Protein 4O7J (pdb70)

Foldseek 3Di:
DDFDDDDAAWDFAQAVQPPHTWTWHWDFDDDPFPDTKIKIWTWHQDPVRDTDTECDPPDPHRIDTWADPDRPDPATQKDWTWHDDDRHIKIWMWHFDDPCLQDFGKIKIWIWGWDADPPHPPDDRIYTHTQDMDIQPGTGRHRVVSCVVDDPVNHDND/DDFDDDDAAWDFAQAPPPPHTWTWHWDFDDPPAPDTKIKIWTWHQDPVRHTHTECAPPDPHRIHTWDDDDRDDPATQKDWTWDDDPRHIKIKMKHFDDPCLQDFGKIKIWIWGWDADDDDPPDRRIYTHTDDIDIAPGTGRHRVVSCVVDDPVRHDD

B-factor: mean 25.3, std 13.52, range [5.71, 121.84]

Secondary structure (DSSP, 8-state):
-EE----SEEEEE-TT-SSSPEEEEEEEE-SS-SSPEEEEEEEEEPTTS-EEEPPPTTSS-SSEE-B-SSSSSS--SEEEEEEEETTEEEEEEEEE-SS-TTSSB-EEEEEEEEEE--SSTTS-SEEEEEEEEEE-SS-BSSGGGGGGG--HHHH--/-PPP-PPSEEEEE-SS-SSS-EEEEEEEE--SSSS-EEEEEEEEEPTTS-EEEPPPTTSS-SSEE-B-SSTT-SS-SEEEEEEEETTEEEEEEEEE-SS-TTSSB-EEEEEEEEEE-TT-TTS-SEEEEEEEEEE-SS-BSSGGGGGGG--HHHH---

Solvent-accessible surface area: 15049 Å² total; per-residue (Å²): 85,118,47,26,126,40,62,68,0,32,12,109,32,16,2,34,66,74,69,63,127,0,22,0,2,28,2,14,40,14,37,43,47,81,46,53,33,78,2,10,0,1,0,0,42,38,112,107,30,4,22,2,2,1,13,18,33,141,53,89,32,18,5,15,14,6,102,70,75,65,60,77,14,120,18,18,15,47,18,17,74,2,1,90,22,178,141,99,10,2,0,0,11,0,109,6,56,80,163,67,52,130,76,85,4,116,0,12,0,21,0,19,58,36,83,66,14,141,93,64,119,48,52,30,5,10,33,0,18,100,37,118,53,38,76,8,177,166,57,15,60,14,0,41,58,0,8,144,44,3,55,98,84,37,2,48,131,141,82,77,70,22,129,41,65,69,0,46,15,117,30,16,5,34,79,69,70,58,122,0,19,0,2,19,2,21,42,10,41,40,53,83,46,36,36,68,1,10,0,0,0,0,43,48,116,106,32,3,20,2,2,1,14,20,34,133,54,88,34,17,5,18,15,13,113,51,87,66,62,86,36,112,8,19,17,45,10,14,71,0,4,66,22,181,42,116,17,11,0,0,11,0,107,4,58,82,182,75,51,108,68,83,2,119,0,12,0,19,0,21,86,40,100,68,12,163,117,61,120,47,46,29,10,13,32,0,32,105,43,75,74,32,74,8,164,166,60,27,55,9,0,40,76,0,8,150,39,13,61,104,71,25,1,56,126

Sequence (315 aa):
LTPVTLKNGVNQLDINQDGLKDYVVLAQFDNNTSHPNLGLTFFIHRPDGGYSIMPVTNSSEFTWFDYRLSASADFLVQDNRLFKIKKHYYLVTARKTEEDLFDVGKVSLTIYRFKVSRDDPGVPLYEWSMSKTVTAQRSYQSADEAYQEVDEEAMLTRHLTPVTLKNGVNQLDINQDGLKDYVVLAQFDNNTSHPNLGLTFFIHRPDGGYSIMPVTNSSEFTWFDYYRLSASADFLVQDNRLFKIKKHYYLVTARKTEEDLFDVGKVSLTIYRRFKVSRDDPGVPLYEWSMMSKTVTAQRSSYQSADEAYQQEVDEAMLTR

Radius of gyration: 20.88 Å; Cα contacts (8 Å, |Δi|>4): 788; chains: 2; bounding box: 51×43×58 Å

Nearest PDB structures (foldseek):
  4o7j-assembly1_A  TM=9.899E-01  e=6.016E-27  Prodigiosinella confusarubida
  7zgr-assembly1_A  TM=3.321E-01  e=2.445E-01  Saccharomyces cerevisiae
  7zgp-assembly1_A  TM=2.843E-01  e=2.087E-01  Saccharomyces cerevisiae
  6n4v-assembly1_Af  TM=1.983E-01  e=2.767E+00  Pseudomonas phage PP7
  4o7j-assembly1_A  TM=1.006E+00  e=2.080E-28  Prodigiosinella confusarubida

Structure (mmCIF, N/CA/C/O backbone):
data_4O7J
#
_entry.id   4O7J
#
_cell.length_a   45.470
_cell.length_b   66.810
_cell.length_c   50.450
_cell.angle_alpha   90.00
_cell.angle_beta   95.69
_cell.angle_gamma   90.00
#
_symmetry.space_group_name_H-M   'P 1 21 1'
#
loop_
_entity.id
_entity.type
_entity.pdbx_description
1 polymer CarG
2 non-polymer 'SODIUM ION'
3 water water
#
loop_
_atom_site.group_PDB
_atom_site.id
_atom_site.type_symbol
_atom_site.label_atom_id
_atom_site.label_alt_id
_atom_site.label_comp_id
_atom_site.label_asym_id
_atom_site.label_entity_id
_atom_site.label_seq_id
_atom_site.pdbx_PDB_ins_code
_atom_site.Cartn_x
_atom_site.Cartn_y
_atom_site.Cartn_z
_atom_site.occupancy
_atom_site.B_iso_or_equiv
_atom_site.auth_seq_id
_atom_site.auth_comp_id
_atom_site.auth_asym_id
_atom_site.auth_atom_id
_atom_site.pdbx_PDB_model_num
ATOM 1 N N . LEU A 1 1 ? 92.598 -3.109 42.902 1.00 41.35 1 LEU B N 1
ATOM 2 C CA . LEU A 1 1 ? 92.582 -3.078 44.380 1.00 43.39 1 LEU B CA 1
ATOM 3 C C . LEU A 1 1 ? 93.696 -2.200 44.866 1.00 38.79 1 LEU B C 1
ATOM 4 O O . LEU A 1 1 ? 94.876 -2.501 44.696 1.00 37.73 1 LEU B O 1
ATOM 9 N N . THR A 1 2 ? 93.323 -1.141 45.544 1.00 35.41 2 THR B N 1
ATOM 10 C CA . THR A 1 2 ? 94.302 -0.323 46.226 1.00 37.85 2 THR B CA 1
ATOM 11 C C . THR A 1 2 ? 94.847 -1.168 47.429 1.00 33.37 2 THR B C 1
ATOM 12 O O . THR A 1 2 ? 94.092 -1.885 48.065 1.00 26.43 2 THR B O 1
ATOM 16 N N . PRO A 1 3 ? 96.167 -1.152 47.661 1.00 29.98 3 PRO B N 1
ATOM 17 C CA . PRO A 1 3 ? 96.691 -1.875 48.824 1.00 29.05 3 PRO B CA 1
ATOM 18 C C . PRO A 1 3 ? 96.491 -1.113 50.133 1.00 27.35 3 PRO B C 1
ATOM 19 O O . PRO A 1 3 ? 96.112 0.063 50.124 1.00 26.98 3 PRO B O 1
ATOM 23 N N . VAL A 1 4 ? 96.795 -1.765 51.260 1.00 20.94 4 VAL B N 1
ATOM 24 C CA . VAL A 1 4 ? 96.671 -1.138 52.539 1.00 19.73 4 VAL B CA 1
ATOM 25 C C . VAL A 1 4 ? 97.724 -0.024 52.633 1.00 21.64 4 VAL B C 1
ATOM 26 O O . VAL A 1 4 ? 98.863 -0.228 52.253 1.00 22.73 4 VAL B O 1
ATOM 30 N N . THR A 1 5 ? 97.318 1.172 53.063 1.00 24.69 5 THR B N 1
ATOM 31 C CA . THR A 1 5 ? 98.272 2.286 53.223 1.00 26.19 5 THR B CA 1
ATOM 32 C C . THR A 1 5 ? 99.024 2.046 54.478 1.00 22.99 5 THR B C 1
ATOM 33 O O . THR A 1 5 ? 98.404 1.998 55.543 1.00 31.34 5 THR B O 1
ATOM 37 N N . LEU A 1 6 ? 100.313 1.740 54.385 1.00 24.29 6 LEU B N 1
ATOM 38 C CA . LEU A 1 6 ? 101.133 1.620 55.628 1.00 21.93 6 LEU B CA 1
ATOM 39 C C . LEU A 1 6 ? 101.972 2.905 55.746 1.00 21.71 6 LEU B C 1
ATOM 40 O O . LEU A 1 6 ? 102.514 3.353 54.759 1.00 22.45 6 LEU B O 1
ATOM 45 N N . LYS A 1 7 ? 102.087 3.409 56.963 1.00 20.68 7 LYS B N 1
ATOM 46 C CA . LYS A 1 7 ? 103.098 4.408 57.359 1.00 21.40 7 LYS B CA 1
ATOM 47 C C . LYS A 1 7 ? 104.393 3.721 57.706 1.00 20.97 7 LYS B C 1
ATOM 48 O O . LYS A 1 7 ? 104.390 2.564 58.095 1.00 16.31 7 LYS B O 1
ATOM 50 N N . ASN A 1 8 ? 105.527 4.396 57.544 1.00 19.47 8 ASN B N 1
ATOM 51 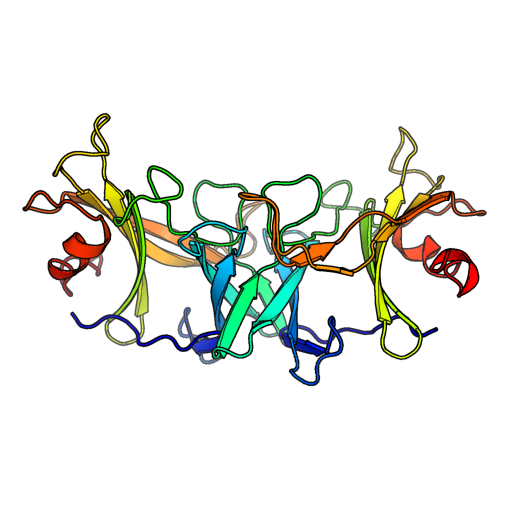C CA . ASN A 1 8 ? 106.796 3.939 58.194 1.00 18.76 8 ASN B CA 1
ATOM 52 C C . ASN A 1 8 ? 106.585 3.723 59.678 1.00 17.95 8 ASN B C 1
ATOM 53 O O . ASN A 1 8 ? 105.941 4.513 60.339 1.00 17.75 8 ASN B O 1
ATOM 58 N N . GLY A 1 9 ? 107.183 2.654 60.219 1.00 15.90 9 GLY B N 1
ATOM 59 C CA . GLY A 1 9 ? 106.994 2.265 61.615 1.00 15.14 9 GLY B CA 1
ATOM 60 C C . GLY A 1 9 ? 105.763 1.435 61.920 1.00 15.19 9 GLY B C 1
ATOM 61 O O . GLY A 1 9 ? 105.333 0.578 61.123 1.00 13.20 9 GLY B O 1
ATOM 62 N N . VAL A 1 10 ? 105.221 1.654 63.134 1.00 14.96 10 VAL B N 1
ATOM 63 C CA . VAL A 1 10 ? 104.136 0.838 63.680 1.00 17.48 10 VAL B CA 1
ATOM 64 C C . VAL A 1 10 ? 102.805 1.249 63.078 1.00 16.93 10 VAL B C 1
ATOM 65 O O . VAL A 1 10 ? 102.455 2.410 63.076 1.00 17.89 10 VAL B O 1
ATOM 69 N N . ASN A 1 11 ? 102.087 0.269 62.545 1.00 13.69 11 ASN B N 1
ATOM 70 C CA . ASN A 1 11 ? 100.747 0.463 62.039 1.00 15.90 11 ASN B CA 1
ATOM 71 C C . ASN A 1 11 ? 99.875 -0.375 62.907 1.00 18.00 11 ASN B C 1
ATOM 72 O O . ASN A 1 11 ? 100.021 -1.593 62.988 1.00 16.30 11 ASN B O 1
ATOM 77 N N . GLN A 1 12 ? 98.900 0.259 63.519 1.00 20.10 12 GLN B N 1
ATOM 78 C CA . GLN A 1 12 ? 98.002 -0.430 64.418 1.00 23.87 12 GLN B CA 1
ATOM 79 C C . GLN A 1 12 ? 96.757 -0.899 63.590 1.00 24.49 12 GLN B C 1
ATOM 80 O O . GLN A 1 12 ? 95.894 -0.099 63.215 1.00 21.44 12 GLN B O 1
ATOM 86 N N . LEU A 1 13 ? 96.730 -2.192 63.242 1.00 19.13 13 LEU B N 1
ATOM 87 C CA . LEU A 1 13 ? 95.719 -2.772 62.346 1.00 19.73 13 LEU B CA 1
ATOM 88 C C . LEU A 1 13 ? 95.292 -4.060 63.005 1.00 19.15 13 LEU B C 1
ATOM 89 O O . LEU A 1 13 ? 96.152 -4.764 63.557 1.00 15.22 13 LEU B O 1
ATOM 94 N N . ASP A 1 14 ? 94.030 -4.449 62.824 1.00 19.48 14 ASP B N 1
ATOM 95 C CA . ASP A 1 14 ? 93.510 -5.647 63.447 1.00 19.26 14 ASP B CA 1
ATOM 96 C C . ASP A 1 14 ? 93.526 -6.781 62.411 1.00 18.79 14 ASP B C 1
ATOM 97 O O . ASP A 1 14 ? 92.603 -6.920 61.667 1.00 16.64 14 ASP B O 1
ATOM 102 N N . ILE A 1 15 ? 94.647 -7.480 62.324 1.00 18.53 15 ILE B N 1
ATOM 103 C CA . ILE A 1 15 ? 94.999 -8.394 61.238 1.00 22.13 15 ILE B CA 1
ATOM 104 C C . ILE A 1 15 ? 94.113 -9.619 61.288 1.00 20.47 15 ILE B C 1
ATOM 105 O O . ILE A 1 15 ? 93.778 -10.158 60.241 1.00 19.45 15 ILE B O 1
ATOM 110 N N . ASN A 1 16 ? 93.832 -10.123 62.485 1.00 19.76 16 ASN B N 1
ATOM 111 C CA . ASN A 1 16 ? 93.011 -11.322 62.657 1.00 20.25 16 ASN B CA 1
ATOM 112 C C . ASN A 1 16 ? 91.570 -10.982 62.965 1.00 25.96 16 ASN B C 1
ATOM 113 O O . ASN A 1 16 ? 90.747 -11.810 63.154 1.00 24.96 16 ASN B O 1
ATOM 118 N N . GLN A 1 17 ? 91.322 -9.703 63.019 1.00 28.47 17 GLN B N 1
ATOM 119 C CA . GLN A 1 17 ? 89.994 -9.214 63.058 1.00 34.62 17 GLN B CA 1
ATOM 120 C C . GLN A 1 17 ? 89.245 -9.798 64.260 1.00 32.11 17 GLN B C 1
ATOM 121 O O . GLN A 1 17 ? 88.169 -10.248 64.134 1.00 33.60 17 GLN B O 1
ATOM 127 N N . ASP A 1 18 ? 89.870 -9.717 65.427 1.00 25.87 18 ASP B N 1
ATOM 128 C CA . ASP A 1 18 ? 89.258 -10.031 66.689 1.00 24.08 18 ASP B CA 1
ATOM 129 C C . ASP A 1 18 ? 88.997 -8.854 67.621 1.00 27.00 18 ASP B C 1
ATOM 130 O O . ASP A 1 18 ? 88.729 -9.049 68.765 1.00 29.84 18 ASP B O 1
ATOM 135 N N . GLY A 1 19 ? 89.101 -7.654 67.158 1.00 24.12 19 GLY B N 1
ATOM 136 C CA . GLY A 1 19 ? 88.897 -6.486 67.972 1.00 25.20 19 GLY B CA 1
ATOM 137 C C . GLY A 1 19 ? 90.092 -5.934 68.719 1.00 25.09 19 GLY B C 1
ATOM 138 O O . GLY A 1 19 ? 89.989 -4.875 69.306 1.00 27.30 19 GLY B O 1
ATOM 139 N N . LEU A 1 20 ? 91.205 -6.685 68.788 1.00 22.57 20 LEU B N 1
ATOM 140 C CA . LEU A 1 20 ? 92.440 -6.185 69.397 1.00 22.03 20 LEU B CA 1
ATOM 141 C C . LEU A 1 20 ? 93.396 -5.727 68.305 1.00 20.70 20 LEU B C 1
ATOM 142 O O . LEU A 1 20 ? 93.752 -6.528 67.428 1.00 22.12 20 LEU B O 1
ATOM 147 N N . LYS A 1 21 ? 93.850 -4.477 68.402 1.00 20.98 21 LYS B N 1
ATOM 148 C CA . LYS A 1 21 ? 94.800 -3.952 67.414 1.00 22.30 21 LYS B CA 1
ATOM 149 C C . LYS A 1 21 ? 96.138 -4.710 67.534 1.00 17.18 21 LYS B C 1
ATOM 150 O O . LYS A 1 21 ? 96.681 -4.878 68.599 1.00 18.18 21 LYS B O 1
ATOM 156 N N . ASP A 1 22 ? 96.623 -5.156 66.398 1.00 15.41 22 ASP B N 1
ATOM 157 C CA . ASP A 1 22 ? 97.938 -5.744 66.233 1.00 15.19 22 ASP B CA 1
ATOM 158 C C . ASP A 1 22 ? 98.923 -4.781 65.632 1.00 16.86 22 ASP B C 1
ATOM 159 O O . ASP A 1 22 ? 98.548 -3.635 65.297 1.00 18.35 22 ASP B O 1
ATOM 164 N N . TYR A 1 23 ? 100.181 -5.202 65.472 1.00 14.58 23 TYR B N 1
ATOM 165 C CA . TYR A 1 23 ? 101.183 -4.300 64.888 1.00 14.87 23 TYR B CA 1
ATOM 166 C C . TYR A 1 23 ? 101.613 -4.853 63.573 1.00 13.76 23 TYR B C 1
ATOM 167 O O . TYR A 1 23 ? 101.924 -6.093 63.453 1.00 11.70 23 TYR B O 1
ATOM 176 N N . VAL A 1 24 ? 101.632 -3.984 62.569 1.00 12.56 24 VAL B N 1
ATOM 177 C CA . VAL A 1 24 ? 102.369 -4.269 61.299 1.00 12.54 24 VAL B CA 1
ATOM 178 C C . VAL A 1 24 ? 103.434 -3.219 61.254 1.00 11.67 24 VAL B C 1
ATOM 179 O O . VAL A 1 24 ? 103.132 -1.998 61.158 1.00 13.98 24 VAL B O 1
ATOM 183 N N . VAL A 1 25 ? 104.686 -3.637 61.314 1.00 12.08 25 VAL B N 1
ATOM 184 C CA . VAL A 1 25 ? 105.765 -2.717 61.347 1.00 12.16 25 VAL B CA 1
ATOM 185 C C . VAL A 1 25 ? 106.437 -2.704 59.995 1.00 11.75 25 VAL B C 1
ATOM 186 O O . VAL A 1 25 ? 106.952 -3.741 59.500 1.00 10.83 25 VAL B O 1
ATOM 190 N N . LEU A 1 26 ? 106.438 -1.527 59.376 1.00 11.75 26 LEU B N 1
ATOM 191 C CA . LEU A 1 26 ? 107.152 -1.312 58.128 1.00 12.15 26 LEU B CA 1
ATOM 192 C C . LEU A 1 26 ? 108.483 -0.657 58.426 1.00 12.80 26 LEU B C 1
ATOM 193 O O . LEU A 1 26 ? 108.535 0.461 59.001 1.00 15.30 26 LEU B O 1
ATOM 198 N N . ALA A 1 27 ? 109.556 -1.268 57.989 1.00 12.81 27 ALA B N 1
ATOM 199 C CA . ALA A 1 27 ? 110.890 -0.806 58.290 1.00 13.12 27 ALA B CA 1
ATOM 200 C C . ALA A 1 27 ? 111.797 -1.174 57.155 1.00 14.56 27 ALA B C 1
ATOM 201 O O . ALA A 1 27 ? 111.372 -1.816 56.200 1.00 17.18 27 ALA B O 1
ATOM 203 N N . GLN A 1 28 ? 113.060 -0.769 57.246 1.00 14.49 28 GLN B N 1
ATOM 204 C CA . GLN A 1 28 ? 114.042 -1.107 56.245 1.00 14.54 28 GLN B CA 1
ATOM 205 C C . GLN A 1 28 ? 115.315 -1.601 56.881 1.00 13.86 28 GLN B C 1
ATOM 206 O O . GLN A 1 28 ? 115.690 -1.150 57.974 1.00 12.62 28 GLN B O 1
ATOM 212 N N . PHE A 1 29 ? 115.996 -2.470 56.191 1.00 14.47 29 PHE B N 1
ATOM 213 C CA . PHE A 1 29 ? 117.343 -2.880 56.556 1.00 13.66 29 PHE B CA 1
ATOM 214 C C . PHE A 1 29 ? 118.272 -2.021 55.770 1.00 14.05 29 PHE B C 1
ATOM 215 O O . PHE A 1 29 ? 118.291 -2.127 54.526 1.00 16.94 29 PHE B O 1
ATOM 223 N N . ASP A 1 30 ? 118.963 -1.136 56.486 1.00 14.58 30 ASP B N 1
ATOM 224 C CA . ASP A 1 30 ? 120.000 -0.264 55.914 1.00 16.25 30 ASP B CA 1
ATOM 225 C C . ASP A 1 30 ? 121.368 -0.891 55.983 1.00 16.08 30 ASP B C 1
ATOM 226 O O . ASP A 1 30 ? 121.899 -1.138 57.075 1.00 13.37 30 ASP B O 1
ATOM 231 N N . ASN A 1 31 ? 121.981 -1.196 54.840 1.00 16.36 31 ASN B N 1
ATOM 232 C CA . ASN A 1 31 ? 123.269 -1.883 54.875 1.00 18.11 31 ASN B CA 1
ATOM 233 C C . ASN A 1 31 ? 124.263 -1.275 53.915 1.00 19.02 31 ASN B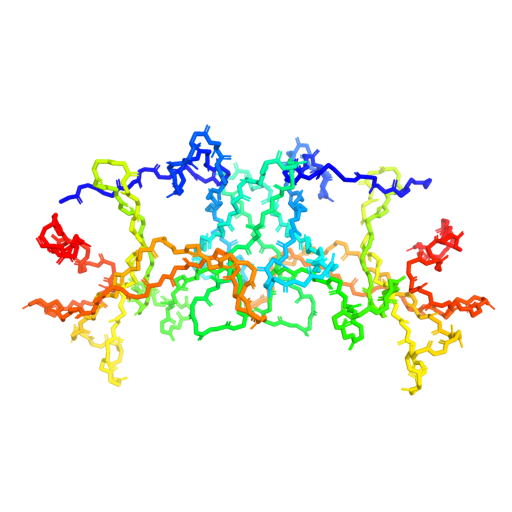 C 1
ATOM 234 O O . ASN A 1 31 ? 125.010 -1.996 53.229 1.00 18.98 31 ASN B O 1
ATOM 239 N N . ASN A 1 32 ? 124.215 0.038 53.838 1.00 16.69 32 ASN B N 1
ATOM 240 C CA . ASN A 1 32 ? 125.186 0.827 53.099 1.00 21.65 32 ASN B CA 1
ATOM 241 C C . ASN A 1 32 ? 125.249 0.400 51.633 1.00 25.67 32 ASN B C 1
ATOM 242 O O . ASN A 1 32 ? 126.339 0.200 51.088 1.00 25.98 32 ASN B O 1
ATOM 247 N N . THR A 1 33 ? 124.057 0.289 51.041 1.00 22.97 33 THR B N 1
ATOM 248 C CA . THR A 1 33 ? 123.799 -0.056 49.642 1.00 27.15 33 THR B CA 1
ATOM 249 C C . THR A 1 33 ? 122.939 1.098 49.090 1.00 27.26 33 THR B C 1
ATOM 250 O O . THR A 1 33 ? 122.386 1.836 49.871 1.00 24.87 33 THR B O 1
ATOM 254 N N . SER A 1 34 ? 122.751 1.192 47.760 1.00 26.49 34 SER B N 1
ATOM 255 C CA . SER A 1 34 ? 121.882 2.225 47.135 1.00 27.77 34 SER B CA 1
ATOM 256 C C . SER A 1 34 ? 120.403 2.157 47.471 1.00 24.92 34 SER B C 1
ATOM 257 O O . SER A 1 34 ? 119.700 3.175 47.422 1.00 30.08 34 SER B O 1
ATOM 260 N N . HIS A 1 35 ? 119.931 0.969 47.873 1.00 21.57 35 HIS B N 1
ATOM 261 C CA . HIS A 1 35 ? 118.538 0.787 48.240 1.00 26.01 35 HIS B CA 1
ATOM 262 C C . HIS A 1 35 ? 118.403 0.114 49.585 1.00 25.22 35 HIS B C 1
ATOM 263 O O . HIS A 1 35 ? 118.959 -0.945 49.787 1.00 26.22 35 HIS B O 1
ATOM 270 N N . PRO A 1 36 ? 117.689 0.678 50.526 1.00 25.18 36 PRO B N 1
ATOM 271 C CA . PRO A 1 36 ? 117.201 -0.129 51.651 1.00 24.68 36 PRO B CA 1
ATOM 272 C C . PRO A 1 36 ? 116.284 -1.263 51.223 1.00 23.03 36 PRO B C 1
ATOM 273 O O . PRO A 1 36 ? 115.540 -1.167 50.295 1.00 19.73 36 PRO B O 1
ATOM 277 N N . ASN A 1 37 ? 116.391 -2.339 51.968 1.00 21.89 37 ASN B N 1
ATOM 278 C CA . ASN A 1 37 ? 115.510 -3.447 51.873 1.00 21.20 37 ASN B CA 1
ATOM 279 C C . ASN A 1 37 ? 114.343 -3.222 52.798 1.00 20.38 37 ASN B C 1
ATOM 280 O O . ASN A 1 37 ? 114.512 -3.167 53.966 1.00 18.44 37 ASN B O 1
ATOM 285 N N . LEU A 1 38 ? 113.166 -3.068 52.231 1.00 16.58 38 LEU B N 1
ATOM 286 C CA . LEU A 1 38 ? 111.968 -2.862 53.036 1.00 18.22 38 LEU B CA 1
ATOM 287 C C . LEU A 1 38 ? 111.463 -4.191 53.549 1.00 16.58 38 LEU B C 1
ATOM 288 O O . LEU A 1 38 ? 111.511 -5.220 52.861 1.00 16.43 38 LEU B O 1
ATOM 293 N N . GLY A 1 39 ? 110.994 -4.166 54.779 1.00 16.48 39 GLY B N 1
ATOM 294 C CA . GLY A 1 39 ? 110.523 -5.331 55.468 1.00 15.04 39 GLY B CA 1
ATOM 295 C C . GLY A 1 39 ? 109.279 -5.114 56.309 1.00 14.37 39 GLY B C 1
ATOM 296 O O . GLY A 1 39 ? 109.104 -4.023 56.903 1.00 15.91 39 GLY B O 1
ATOM 297 N N . LEU A 1 40 ? 108.396 -6.114 56.313 1.00 13.59 40 LEU B N 1
ATOM 298 C CA . LEU A 1 40 ? 107.207 -6.086 57.172 1.00 11.82 40 LEU B CA 1
ATOM 299 C C . LEU A 1 40 ? 107.378 -7.119 58.323 1.00 12.10 40 LEU B C 1
ATOM 300 O O . LEU A 1 40 ? 107.695 -8.298 58.065 1.00 12.63 40 LEU B O 1
ATOM 305 N N . THR A 1 41 ? 107.083 -6.694 59.525 1.00 12.44 41 THR B N 1
ATOM 306 C CA . THR A 1 41 ? 107.110 -7.559 60.717 1.00 12.39 41 THR B CA 1
ATOM 307 C C . THR A 1 41 ? 105.707 -7.467 61.382 1.00 11.84 41 THR B C 1
ATOM 308 O O . THR A 1 41 ? 105.164 -6.369 61.516 1.00 13.64 41 THR B O 1
ATOM 312 N N . PHE A 1 42 ? 105.106 -8.624 61.705 1.00 11.26 42 PHE B N 1
ATOM 313 C CA . PHE A 1 42 ? 103.741 -8.763 62.228 1.00 11.30 42 PHE B CA 1
ATOM 314 C C . PHE A 1 42 ? 103.737 -9.219 63.667 1.00 11.14 42 PHE B C 1
ATOM 315 O O . PHE A 1 42 ? 104.357 -10.181 64.023 1.00 11.11 42 PHE B O 1
ATOM 323 N N . PHE A 1 43 ? 102.986 -8.498 64.498 1.00 11.76 43 PHE B N 1
ATOM 324 C CA . PHE A 1 43 ? 102.835 -8.837 65.882 1.00 12.08 43 PHE B CA 1
ATOM 325 C C . PHE A 1 43 ? 101.365 -8.851 66.232 1.00 12.92 43 PHE B C 1
ATOM 326 O O . PHE A 1 43 ? 100.741 -7.765 66.246 1.00 14.11 43 PHE B O 1
ATOM 334 N N . ILE A 1 44 ? 100.892 -9.997 66.715 1.00 11.88 44 ILE B N 1
ATOM 335 C CA . ILE A 1 44 ? 99.472 -10.213 67.038 1.00 13.44 44 ILE B CA 1
ATOM 336 C C . ILE A 1 44 ? 99.240 -9.982 68.546 1.00 15.15 44 ILE B C 1
ATOM 337 O O . ILE A 1 44 ? 99.999 -10.490 69.401 1.00 15.17 44 ILE B O 1
ATOM 342 N N . HIS A 1 45 ? 98.295 -9.155 68.832 1.00 14.71 45 HIS B N 1
ATOM 343 C CA . HIS A 1 45 ? 98.045 -8.761 70.221 1.00 18.65 45 HIS B CA 1
ATOM 344 C C . HIS A 1 45 ? 97.274 -9.934 70.895 1.00 19.14 45 HIS B C 1
ATOM 345 O O . HIS A 1 45 ? 96.239 -10.364 70.395 1.00 17.76 45 HIS B O 1
ATOM 352 N N . ARG A 1 46 ? 97.764 -10.420 72.025 1.00 18.72 46 ARG B N 1
ATOM 353 C CA . ARG A 1 46 ? 97.110 -11.510 72.737 1.00 21.38 46 ARG B CA 1
ATOM 354 C C . ARG A 1 46 ? 96.178 -11.031 73.841 1.00 23.04 46 ARG B C 1
ATOM 355 O O . ARG A 1 46 ? 96.390 -9.982 74.415 1.00 21.40 46 ARG B O 1
ATOM 363 N N . PRO A 1 47 ? 95.169 -11.829 74.172 1.00 24.23 47 PRO B N 1
ATOM 364 C CA . PRO A 1 47 ? 94.329 -11.349 75.338 1.00 25.56 47 PRO B CA 1
ATOM 365 C C . PRO A 1 47 ? 95.055 -11.046 76.633 1.00 25.94 47 PRO B C 1
ATOM 366 O O . PRO A 1 47 ? 94.618 -10.149 77.373 1.00 26.55 47 PRO B O 1
ATOM 370 N N . ASP A 1 48 ? 96.152 -11.735 76.916 1.00 23.32 48 ASP B N 1
ATOM 371 C CA . ASP A 1 48 ? 96.902 -11.480 78.174 1.00 22.87 48 ASP B CA 1
ATOM 372 C C . ASP A 1 48 ? 97.738 -10.228 78.084 1.00 24.34 48 ASP B C 1
ATOM 373 O O . ASP A 1 48 ? 98.414 -9.858 79.077 1.00 23.35 48 ASP B O 1
ATOM 378 N N . GLY A 1 49 ? 97.709 -9.550 76.923 1.00 20.19 49 GLY B N 1
ATOM 379 C CA . GLY A 1 49 ? 98.476 -8.299 76.765 1.00 21.25 49 GLY B CA 1
ATOM 380 C C . GLY A 1 49 ? 99.833 -8.491 76.064 1.00 20.56 49 GLY B C 1
ATOM 381 O O . GLY A 1 49 ? 100.494 -7.528 75.742 1.00 24.70 49 GLY B O 1
ATOM 382 N N . GLY A 1 50 ? 100.274 -9.732 75.926 1.00 19.87 50 GLY B N 1
ATOM 383 C CA . GLY A 1 50 ? 101.503 -10.072 75.246 1.00 19.99 50 GLY B CA 1
ATOM 384 C C . GLY A 1 50 ? 101.306 -9.828 73.755 1.00 18.41 50 GLY B C 1
ATOM 385 O O . GLY A 1 50 ? 100.174 -9.764 73.283 1.00 17.17 50 GLY B O 1
ATOM 386 N N . TYR A 1 51 ? 102.405 -9.685 73.031 1.00 16.89 51 TYR B N 1
ATOM 387 C CA . TYR A 1 51 ? 102.372 -9.690 71.572 1.00 16.24 51 TYR B CA 1
ATOM 388 C C . TYR A 1 51 ? 103.058 -10.927 71.043 1.00 15.87 51 TYR B C 1
ATOM 389 O O . TYR A 1 51 ? 104.084 -11.371 71.586 1.00 16.92 51 TYR B O 1
ATOM 398 N N . SER A 1 52 ? 102.494 -11.513 69.995 1.00 14.24 52 SER B N 1
ATOM 399 C CA . SER A 1 52 ? 102.995 -12.733 69.429 1.00 15.89 52 SER B CA 1
ATOM 400 C C . SER A 1 52 ? 103.587 -12.430 68.021 1.00 15.67 52 SER B C 1
ATOM 401 O O . SER A 1 52 ? 102.859 -11.988 67.090 1.00 15.06 52 SER B O 1
ATOM 404 N N . ILE A 1 53 ? 104.866 -12.633 67.844 1.00 14.89 53 ILE B N 1
ATOM 405 C CA . ILE A 1 53 ? 105.519 -12.322 66.574 1.00 14.14 53 ILE B CA 1
ATOM 406 C C . ILE A 1 53 ? 105.236 -13.454 65.581 1.00 13.59 53 ILE B C 1
ATOM 407 O O . ILE A 1 53 ? 105.439 -14.627 65.876 1.00 14.27 53 ILE B O 1
ATOM 412 N N . MET A 1 54 ? 104.715 -13.122 64.410 1.00 13.39 54 MET B N 1
ATOM 413 C CA . MET A 1 54 ? 104.413 -14.072 63.408 1.00 14.22 54 MET B CA 1
ATOM 414 C C . MET A 1 54 ? 105.677 -14.472 62.598 1.00 14.93 54 MET B C 1
ATOM 415 O O . MET A 1 54 ? 106.443 -13.626 62.198 1.00 13.19 54 MET B O 1
ATOM 420 N N . PRO A 1 55 ? 105.892 -15.803 62.392 1.00 14.88 55 PRO B N 1
ATOM 421 C CA . PRO A 1 55 ? 106.932 -16.266 61.477 1.00 16.94 55 PRO B CA 1
ATOM 422 C C . PRO A 1 55 ? 106.673 -15.947 60.004 1.00 15.14 55 PRO B C 1
ATOM 423 O O . PRO A 1 55 ? 105.504 -15.669 59.583 1.00 14.99 55 PRO B O 1
ATOM 427 N N . VAL A 1 56 ? 107.757 -15.929 59.260 1.00 14.13 56 VAL B N 1
ATOM 428 C CA . VAL A 1 56 ? 107.692 -15.880 57.806 1.00 14.30 56 VAL B CA 1
ATOM 429 C C . VAL A 1 56 ? 107.399 -17.348 57.409 1.00 17.06 56 VAL B C 1
ATOM 430 O O . VAL A 1 56 ? 108.075 -18.276 57.879 1.00 18.91 56 VAL B O 1
ATOM 434 N N . THR A 1 57 ? 106.442 -17.557 56.505 1.00 18.81 57 THR B N 1
ATOM 435 C CA . THR A 1 57 ? 106.026 -18.910 56.145 1.00 21.02 57 THR B CA 1
ATOM 436 C C . THR A 1 57 ? 107.124 -19.641 55.407 1.00 20.92 57 THR B C 1
ATOM 437 O O . THR A 1 57 ? 107.783 -19.064 54.560 1.00 22.31 57 THR B O 1
ATOM 441 N N . ASN A 1 58 ? 107.324 -20.900 55.805 1.00 28.70 58 ASN B N 1
ATOM 442 C CA . ASN A 1 58 ? 108.321 -21.791 55.219 1.00 32.61 58 ASN B CA 1
ATOM 443 C C . ASN A 1 58 ? 109.745 -21.215 55.335 1.00 31.85 58 ASN B C 1
ATOM 444 O O . ASN A 1 58 ? 110.500 -21.233 54.372 1.00 29.83 58 ASN B O 1
ATOM 449 N N . SER A 1 59 ? 110.060 -20.618 56.494 1.00 31.97 59 SER B N 1
ATOM 450 C CA . SER A 1 59 ? 111.299 -19.845 56.717 1.00 28.47 59 SER B CA 1
ATOM 451 C C . SER A 1 59 ? 111.630 -19.788 58.213 1.00 27.87 59 SER B C 1
ATOM 452 O O . SER A 1 59 ? 110.762 -19.928 59.058 1.00 29.81 59 SER B O 1
ATOM 455 N N . SER A 1 60 ? 112.891 -19.521 58.528 1.00 25.22 60 SER B N 1
ATOM 456 C CA . SER A 1 60 ? 113.297 -19.340 59.904 1.00 28.59 60 SER B CA 1
ATOM 457 C C . SER A 1 60 ? 113.240 -17.873 60.345 1.00 23.36 60 SER B C 1
ATOM 458 O O . SER A 1 60 ? 113.476 -17.547 61.516 1.00 24.80 60 SER B O 1
ATOM 461 N N . GLU A 1 61 ? 112.942 -17.016 59.399 1.00 21.86 61 GLU B N 1
ATOM 462 C CA . GLU A 1 61 ? 112.888 -15.563 59.622 1.00 21.17 61 GLU B CA 1
ATOM 463 C C . GLU A 1 61 ? 111.546 -15.085 60.204 1.00 17.50 61 GLU B C 1
ATOM 464 O O . GLU A 1 61 ? 110.543 -15.785 60.129 1.00 16.01 61 GLU B O 1
ATOM 470 N N . PHE A 1 62 ? 111.545 -13.855 60.757 1.00 13.19 62 PHE B N 1
ATOM 471 C CA . PHE A 1 62 ? 110.335 -13.254 61.283 1.00 13.64 62 PHE B CA 1
ATOM 472 C C . PHE A 1 62 ? 110.003 -11.876 60.683 1.00 11.46 62 PHE B C 1
ATOM 473 O O . PHE A 1 62 ? 109.029 -11.272 61.108 1.00 12.28 62 PHE B O 1
ATOM 481 N N . THR A 1 63 ? 110.847 -11.424 59.765 1.00 11.52 63 THR B N 1
ATOM 482 C CA . THR A 1 63 ? 110.527 -10.237 58.912 1.00 12.06 63 THR B CA 1
ATOM 483 C C . THR A 1 63 ? 110.483 -10.650 57.437 1.00 11.63 63 THR B C 1
ATOM 484 O O . THR A 1 63 ? 111.421 -11.303 56.940 1.00 13.20 63 THR B O 1
ATOM 488 N N . TRP A 1 64 ? 109.439 -10.197 56.736 1.00 12.82 64 TRP B N 1
ATOM 489 C CA . TRP A 1 64 ? 109.262 -10.357 55.322 1.00 12.66 64 TRP B CA 1
ATOM 490 C C . TRP A 1 64 ? 109.962 -9.241 54.553 1.00 13.90 64 TRP B C 1
ATOM 491 O O . TRP A 1 64 ? 109.541 -8.101 54.613 1.00 15.57 64 TRP B O 1
ATOM 502 N N . PHE A 1 65 ? 111.036 -9.583 53.825 1.00 15.41 65 PHE B N 1
ATOM 503 C CA . PHE A 1 65 ? 111.810 -8.604 53.129 1.00 14.34 65 PHE B CA 1
ATOM 504 C C . PHE A 1 65 ? 111.571 -8.668 51.619 1.00 16.04 65 PHE B C 1
ATOM 505 O O . PHE A 1 65 ? 111.377 -9.773 51.028 1.00 14.00 65 PHE B O 1
ATOM 513 N N . ASP A 1 66 ? 111.660 -7.523 51.005 1.00 15.17 66 ASP B N 1
ATOM 514 C CA . ASP A 1 66 ? 111.821 -7.451 49.563 1.00 18.49 66 ASP B CA 1
ATOM 515 C C . ASP A 1 66 ? 113.253 -7.819 49.178 1.00 20.91 66 ASP B C 1
ATOM 516 O O . ASP A 1 66 ? 114.152 -7.834 50.052 1.00 20.72 66 ASP B O 1
ATOM 521 N N . TYR A 1 67 ? 113.471 -8.222 47.952 1.00 19.09 67 TYR B N 1
ATOM 522 C CA . TYR A 1 67 ? 114.767 -8.679 47.557 1.00 19.38 67 TYR B CA 1
ATOM 523 C C . TYR A 1 67 ? 115.107 -8.174 46.199 1.00 20.46 67 TYR B C 1
ATOM 524 O O . TYR A 1 67 ? 114.275 -8.139 45.356 1.00 18.89 67 TYR B O 1
ATOM 533 N N . ARG A 1 68 ? 116.351 -7.766 46.025 1.00 22.83 68 ARG B N 1
ATOM 534 C CA . ARG A 1 68 ? 116.867 -7.417 44.710 1.00 24.25 68 ARG B CA 1
ATOM 535 C C . ARG A 1 68 ? 117.943 -8.354 44.191 1.00 28.57 68 ARG B C 1
ATOM 536 O O . ARG A 1 68 ? 118.579 -9.034 44.933 1.00 24.13 68 ARG B O 1
ATOM 544 N N . LEU A 1 69 ? 118.111 -8.363 42.889 1.00 26.99 69 LEU B N 1
ATOM 545 C CA . LEU A 1 69 ? 119.133 -9.158 42.243 1.00 30.14 69 LEU B CA 1
ATOM 546 C C . LEU A 1 69 ? 120.562 -8.793 42.660 1.00 31.73 69 LEU B C 1
ATOM 547 O O . LEU A 1 69 ? 121.419 -9.635 42.779 1.00 30.71 69 LEU B O 1
ATOM 552 N N . SER A 1 70 ? 120.790 -7.519 42.880 1.00 31.86 70 SER B N 1
ATOM 553 C CA . SER A 1 70 ? 122.096 -7.033 43.304 1.00 33.23 70 SER B CA 1
ATOM 554 C C . SER A 1 70 ? 121.869 -5.704 43.984 1.00 35.27 70 SER B C 1
ATOM 555 O O . SER A 1 70 ? 120.764 -5.149 43.931 1.00 34.93 70 SER B O 1
ATOM 558 N N . ALA A 1 71 ? 122.948 -5.205 44.573 1.00 35.43 71 ALA B N 1
ATOM 559 C CA . ALA A 1 71 ? 122.975 -3.951 45.332 1.00 36.39 71 ALA B CA 1
ATOM 560 C C . ALA A 1 71 ? 122.348 -2.802 44.573 1.00 37.62 71 ALA B C 1
ATOM 561 O O . ALA A 1 71 ? 121.522 -2.056 45.105 1.00 40.78 71 ALA B O 1
ATOM 563 N N . SER A 1 72 ? 122.761 -2.624 43.332 1.00 36.78 72 SER B N 1
ATOM 564 C CA . SER A 1 72 ? 122.351 -1.448 42.595 1.00 40.28 72 SER B CA 1
ATOM 565 C C . SER A 1 72 ? 121.178 -1.616 41.656 1.00 36.37 72 SER B C 1
ATOM 566 O O . SER A 1 72 ? 120.827 -0.671 40.987 1.00 37.47 72 SER B O 1
ATOM 569 N N . ALA A 1 73 ? 120.601 -2.808 41.582 1.00 34.31 73 ALA B N 1
ATOM 570 C CA . ALA A 1 73 ? 119.449 -3.012 40.733 1.00 27.82 73 ALA B CA 1
ATOM 571 C C . ALA A 1 73 ? 118.266 -2.105 41.099 1.00 26.78 73 ALA B C 1
ATOM 572 O O . ALA A 1 73 ? 117.955 -1.933 42.235 1.00 30.47 73 ALA B O 1
ATOM 574 N N . ASP A 1 74 ? 117.647 -1.527 40.091 1.00 25.15 74 ASP B N 1
ATOM 575 C CA . ASP A 1 74 ? 116.495 -0.665 40.267 1.00 28.55 74 ASP B CA 1
ATOM 576 C C . ASP A 1 74 ? 115.179 -1.437 39.970 1.00 24.56 74 ASP B C 1
ATOM 577 O O . ASP A 1 74 ? 114.259 -0.934 39.411 1.00 28.63 74 ASP B O 1
ATOM 582 N N . PHE A 1 75 ? 115.144 -2.678 40.392 1.00 19.74 75 PHE B N 1
ATOM 583 C CA . PHE A 1 75 ? 113.925 -3.435 40.360 1.00 16.74 75 PHE B CA 1
ATOM 584 C C . PHE A 1 75 ? 113.942 -4.495 41.418 1.00 15.87 75 PHE B C 1
ATOM 585 O O . PHE A 1 75 ? 114.967 -4.824 41.868 1.00 14.77 75 PHE B O 1
ATOM 593 N N . LEU A 1 76 ? 112.771 -4.974 41.796 1.00 14.28 76 LEU B N 1
ATOM 594 C CA . LEU A 1 76 ? 112.645 -6.000 42.780 1.00 14.92 76 LEU B CA 1
ATOM 595 C C . LEU A 1 76 ? 112.504 -7.357 42.070 1.00 14.32 76 LEU B C 1
ATOM 596 O O . LEU A 1 76 ? 111.727 -7.514 41.102 1.00 13.05 76 LEU B O 1
ATOM 601 N N . VAL A 1 77 ? 113.107 -8.338 42.684 1.00 13.79 77 VAL B N 1
ATOM 602 C CA . VAL A 1 77 ? 112.874 -9.744 42.398 1.00 15.28 77 VAL B CA 1
ATOM 603 C C . VAL A 1 77 ? 111.779 -10.370 43.319 1.00 15.31 77 VAL B C 1
ATOM 604 O O . VAL A 1 77 ? 111.139 -11.321 42.942 1.00 13.50 77 VAL B O 1
ATOM 608 N N . GLN A 1 78 ? 111.588 -9.840 44.522 1.00 13.39 78 GLN B N 1
ATOM 609 C CA . GLN A 1 78 ? 110.584 -10.301 45.409 1.00 16.84 78 GLN B CA 1
ATOM 610 C C . GLN A 1 78 ? 110.056 -9.110 46.205 1.00 14.17 78 GLN B C 1
ATOM 611 O O . GLN A 1 78 ? 110.840 -8.240 46.632 1.00 15.13 78 GLN B O 1
ATOM 617 N N . ASP A 1 79 ? 108.725 -9.073 46.380 1.00 13.29 79 ASP B N 1
ATOM 618 C CA . ASP A 1 79 ? 108.050 -8.018 47.164 1.00 14.15 79 ASP B CA 1
ATOM 619 C C . ASP A 1 79 ? 106.941 -8.625 47.956 1.00 14.16 79 ASP B C 1
ATOM 620 O O . ASP A 1 79 ? 106.512 -9.751 47.687 1.00 13.94 79 ASP B O 1
ATOM 625 N N . ASN A 1 80 ? 106.513 -7.930 48.999 1.00 14.26 80 ASN B N 1
ATOM 626 C CA . ASN A 1 80 ? 105.361 -8.310 49.796 1.00 14.68 80 ASN B CA 1
ATOM 627 C C . ASN A 1 80 ? 104.461 -7.136 49.982 1.00 15.69 80 ASN B C 1
ATOM 628 O O . ASN A 1 80 ? 104.936 -6.026 50.159 1.00 15.50 80 ASN B O 1
ATOM 633 N N . ARG A 1 81 ? 103.141 -7.358 49.929 1.00 14.45 81 ARG B N 1
ATOM 634 C CA . ARG A 1 81 ? 102.223 -6.270 50.078 1.00 15.08 81 ARG B CA 1
ATOM 635 C C . ARG A 1 81 ? 100.950 -6.738 50.766 1.00 13.69 81 ARG B C 1
ATOM 636 O O . ARG A 1 81 ? 100.458 -7.807 50.485 1.00 13.42 81 ARG B O 1
ATOM 644 N N . LEU A 1 82 ? 100.445 -5.900 51.681 1.00 14.00 82 LEU B N 1
ATOM 645 C CA . LEU A 1 82 ? 99.209 -6.154 52.364 1.00 14.24 82 LEU B CA 1
ATOM 646 C C . LEU A 1 82 ? 97.995 -5.586 51.694 1.00 15.00 82 LEU B C 1
ATOM 647 O O . LEU A 1 82 ? 97.988 -4.401 51.259 1.00 16.79 82 LEU B O 1
ATOM 652 N N . PHE A 1 83 ? 96.967 -6.422 51.574 1.00 15.79 83 PHE B N 1
ATOM 653 C CA . PHE A 1 83 ? 95.664 -6.048 51.042 1.00 16.98 83 PHE B CA 1
ATOM 654 C C . PHE A 1 83 ? 94.590 -6.383 52.061 1.00 17.65 83 PHE B C 1
ATOM 655 O O . PHE A 1 83 ? 94.776 -7.222 52.924 1.00 16.72 83 PHE B O 1
ATOM 663 N N . LYS A 1 84 ? 93.443 -5.805 51.893 1.00 16.50 84 LYS B N 1
ATOM 664 C CA . LYS A 1 84 ? 92.354 -6.050 52.764 1.00 16.34 84 LYS B CA 1
ATOM 665 C C . LYS A 1 84 ? 91.031 -6.158 51.960 1.00 17.93 84 LYS B C 1
ATOM 666 O O . LYS A 1 84 ? 90.801 -5.375 51.094 1.00 20.55 84 LYS B O 1
ATOM 672 N N . ILE A 1 85 ? 90.227 -7.162 52.270 1.00 17.31 85 ILE B N 1
ATOM 673 C CA . ILE A 1 85 ? 88.873 -7.291 51.711 1.00 19.58 85 ILE B CA 1
ATOM 674 C C . ILE A 1 85 ? 87.891 -7.464 52.832 1.00 19.14 85 ILE B C 1
ATOM 675 O O . ILE A 1 85 ? 87.959 -8.372 53.567 1.00 15.50 85 ILE B O 1
ATOM 680 N N . LYS A 1 86 ? 86.969 -6.523 52.898 1.00 20.82 86 LYS B N 1
ATOM 681 C CA . LYS A 1 86 ? 86.145 -6.332 54.047 1.00 27.42 86 LYS B CA 1
ATOM 682 C C . LYS A 1 86 ? 87.013 -6.347 55.300 1.00 26.32 86 LYS B C 1
ATOM 683 O O . LYS A 1 86 ? 87.877 -5.534 55.402 1.00 30.44 86 LYS B O 1
ATOM 689 N N . LYS A 1 87 ? 86.804 -7.286 56.195 1.00 29.87 87 LYS B N 1
ATOM 690 C CA . LYS A 1 87 ? 87.611 -7.328 57.405 1.00 35.09 87 LYS B CA 1
ATOM 691 C C . LYS A 1 87 ? 88.858 -8.200 57.324 1.00 32.54 87 LYS B C 1
ATOM 692 O O . LYS A 1 87 ? 89.617 -8.186 58.303 1.00 31.58 87 LYS B O 1
ATOM 698 N N . HIS A 1 88 ? 89.036 -8.971 56.246 1.00 23.60 88 HIS B N 1
ATOM 699 C CA . HIS A 1 88 ? 90.128 -9.897 56.233 1.00 18.78 88 HIS B CA 1
ATOM 700 C C . HIS A 1 88 ? 91.284 -9.228 55.586 1.00 16.67 88 HIS B C 1
ATOM 701 O O . HIS A 1 88 ? 91.122 -8.516 54.599 1.00 16.67 88 HIS B O 1
ATOM 708 N N . TYR A 1 89 ? 92.479 -9.494 56.111 1.00 14.17 89 TYR B N 1
ATOM 709 C CA . TYR A 1 89 ? 93.736 -9.134 55.486 1.00 12.81 89 TYR B CA 1
ATOM 710 C C . TYR A 1 89 ? 94.431 -10.272 54.791 1.00 14.29 89 TYR B C 1
ATOM 711 O O . TYR A 1 89 ? 94.313 -11.424 55.223 1.00 14.34 89 TYR B O 1
ATOM 720 N N . TYR A 1 90 ? 95.153 -9.929 53.719 1.00 13.37 90 TYR B N 1
ATOM 721 C CA . TYR A 1 90 ? 95.866 -10.901 52.881 1.00 14.06 90 TYR B CA 1
ATOM 722 C C . TYR A 1 90 ? 97.230 -10.365 52.577 1.00 12.30 90 TYR B C 1
ATOM 723 O O . TYR A 1 90 ? 97.398 -9.173 52.280 1.00 15.02 90 TYR B O 1
ATOM 732 N N . LEU A 1 91 ? 98.199 -11.173 52.837 1.00 12.99 91 LEU B N 1
ATOM 733 C CA . LEU A 1 91 ? 99.570 -10.861 52.487 1.00 11.07 91 LEU B CA 1
ATOM 734 C C . LEU A 1 91 ? 99.890 -11.503 51.139 1.00 11.57 91 LEU B C 1
ATOM 735 O O . LEU A 1 91 ? 99.671 -12.703 50.977 1.00 12.40 91 LEU B O 1
ATOM 740 N N . VAL A 1 92 ? 100.423 -10.746 50.215 1.00 10.83 92 VAL B N 1
ATOM 741 C CA . VAL A 1 92 ? 100.678 -11.183 48.862 1.00 11.33 92 VAL B CA 1
ATOM 742 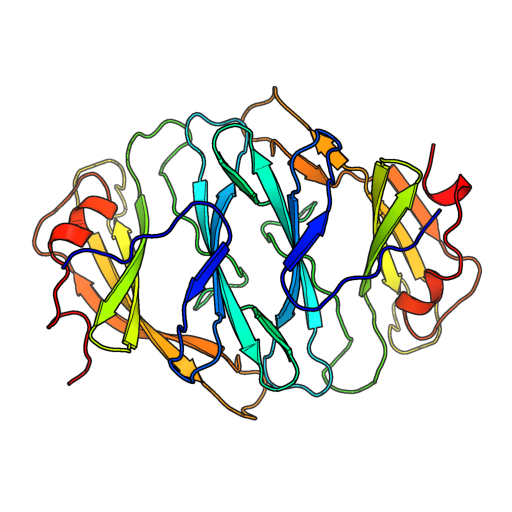C C . VAL A 1 92 ? 102.129 -10.984 48.498 1.00 11.96 92 VAL B C 1
ATOM 743 O O . VAL A 1 92 ? 102.648 -9.855 48.505 1.00 11.32 92 VAL B O 1
ATOM 747 N N . THR A 1 93 ? 102.799 -12.105 48.243 1.00 10.93 93 THR B N 1
ATOM 748 C CA . THR A 1 93 ? 104.205 -12.101 47.860 1.00 12.42 93 THR B CA 1
ATOM 749 C C . THR A 1 93 ? 104.257 -12.142 46.347 1.00 13.36 93 THR B C 1
ATOM 750 O O . THR A 1 93 ? 103.708 -13.073 45.737 1.00 12.02 93 THR B O 1
ATOM 754 N N . ALA A 1 94 ? 104.913 -11.149 45.738 1.00 11.86 94 ALA B N 1
ATOM 755 C CA . ALA A 1 94 ? 105.199 -11.205 44.294 1.00 10.83 94 ALA B CA 1
ATOM 756 C C . ALA A 1 94 ? 106.639 -11.659 44.110 1.00 11.78 94 ALA B C 1
ATOM 757 O O . ALA A 1 94 ? 107.597 -11.051 44.703 1.00 14.51 94 ALA B O 1
ATOM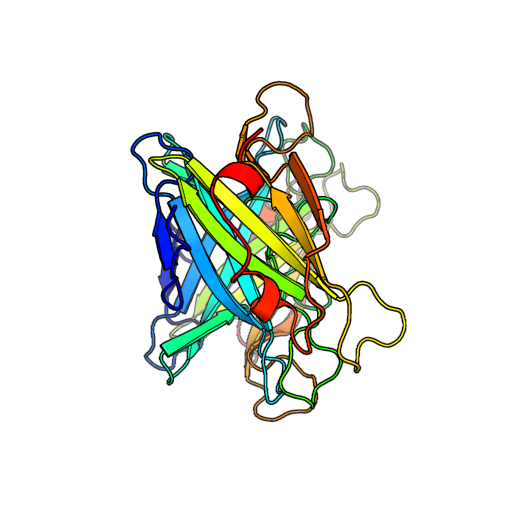 759 N N . ARG A 1 95 ? 106.884 -12.656 43.259 1.00 11.94 95 ARG B N 1
ATOM 760 C CA . ARG A 1 95 ? 108.235 -13.129 43.059 1.00 12.38 95 ARG B CA 1
ATOM 761 C C . ARG A 1 95 ? 108.458 -13.371 41.557 1.00 12.16 95 ARG B C 1
ATOM 762 O O . ARG A 1 95 ? 107.636 -14.016 40.936 1.00 12.00 95 ARG B O 1
ATOM 770 N N . LYS A 1 96 ? 109.585 -12.898 41.030 1.00 11.72 96 LYS B N 1
ATOM 771 C CA . LYS A 1 96 ? 110.096 -13.298 39.680 1.00 13.09 96 LYS B CA 1
ATOM 772 C C . LYS A 1 96 ? 110.519 -14.725 39.716 1.00 15.24 96 LYS B C 1
ATOM 773 O O . LYS A 1 96 ? 111.348 -15.133 40.567 1.00 14.89 96 LYS B O 1
ATOM 779 N N . THR A 1 97 ? 109.946 -15.556 38.845 1.00 16.50 97 THR B N 1
ATOM 780 C CA . THR A 1 97 ? 110.150 -17.012 38.942 1.00 18.81 97 THR B CA 1
ATOM 781 C C . THR A 1 97 ? 111.235 -17.612 38.022 1.00 21.40 97 THR B C 1
ATOM 782 O O . THR A 1 97 ? 111.656 -18.725 38.234 1.00 24.42 97 THR B O 1
ATOM 786 N N . GLU A 1 98 ? 111.677 -16.872 37.012 1.00 20.83 98 GLU B N 1
ATOM 787 C CA . GLU A 1 98 ? 112.556 -17.465 36.000 1.00 23.37 98 GLU B CA 1
ATOM 788 C C . GLU A 1 98 ? 113.968 -17.497 36.561 1.00 22.59 98 GLU B C 1
ATOM 789 O O . GLU A 1 98 ? 114.273 -16.731 37.430 1.00 17.42 98 GLU B O 1
ATOM 795 N N . GLU A 1 99 ? 114.824 -18.363 36.047 1.00 23.39 99 GLU B N 1
ATOM 796 C CA . GLU A 1 99 ? 116.267 -18.337 36.458 1.00 22.94 99 GLU B CA 1
ATOM 797 C C . GLU A 1 99 ? 116.909 -16.995 36.090 1.00 22.16 99 GLU B C 1
ATOM 798 O O . GLU A 1 99 ? 117.687 -16.395 36.840 1.00 25.15 99 GLU B O 1
ATOM 804 N N . ASP A 1 100 ? 116.573 -16.500 34.930 1.00 22.00 100 ASP B N 1
ATOM 805 C CA . ASP A 1 100 ? 117.097 -15.191 34.446 1.00 23.17 100 ASP B CA 1
ATOM 806 C C . ASP A 1 100 ? 116.252 -14.075 35.058 1.00 20.25 100 ASP B C 1
ATOM 807 O O . ASP A 1 100 ? 115.383 -13.501 34.380 1.00 23.48 100 ASP B O 1
ATOM 812 N N . LEU A 1 101 ? 116.642 -13.682 36.236 1.00 17.65 101 LEU B N 1
ATOM 813 C CA . LEU A 1 101 ? 115.980 -12.695 37.040 1.00 18.88 101 LEU B CA 1
ATOM 814 C C . LEU A 1 101 ? 116.145 -11.272 36.527 1.00 16.95 101 LEU B C 1
ATOM 815 O O . LEU A 1 101 ? 115.428 -10.330 36.964 1.00 18.74 101 LEU B O 1
ATOM 820 N N . PHE A 1 102 ? 117.146 -11.060 35.692 1.00 15.70 102 PHE B N 1
ATOM 821 C CA . PHE A 1 102 ? 117.401 -9.730 35.174 1.00 15.11 102 PHE B CA 1
ATOM 822 C C . PHE A 1 102 ? 116.401 -9.318 34.090 1.00 14.60 102 PHE B C 1
ATOM 823 O O . PHE A 1 102 ? 116.096 -8.134 33.926 1.00 16.07 102 PHE B O 1
ATOM 831 N N . ASP A 1 103 ? 115.947 -10.248 33.295 1.00 15.63 103 ASP B N 1
ATOM 832 C CA . ASP A 1 103 ? 115.115 -9.845 32.168 1.00 16.75 103 ASP B CA 1
ATOM 833 C C . ASP A 1 103 ? 113.654 -9.777 32.636 1.00 16.29 103 ASP B C 1
ATOM 834 O O . ASP A 1 103 ? 113.279 -10.315 33.712 1.00 15.76 103 ASP B O 1
ATOM 839 N N . VAL A 1 104 ? 112.858 -9.152 31.788 1.00 15.93 104 VAL B N 1
ATOM 840 C CA . VAL A 1 104 ? 111.401 -9.072 31.989 1.00 14.53 104 VAL B CA 1
ATOM 841 C C . VAL A 1 104 ? 110.958 -10.480 31.948 1.00 15.02 104 VAL B C 1
ATOM 842 O O . VAL A 1 104 ? 111.405 -11.236 31.101 1.00 15.38 104 VAL B O 1
ATOM 846 N N . GLY A 1 105 ? 110.107 -10.875 32.866 1.00 14.52 105 GLY B N 1
ATOM 847 C CA . GLY A 1 105 ? 109.767 -12.301 32.998 1.00 15.84 105 GLY B CA 1
ATOM 848 C C . GLY A 1 105 ? 108.527 -12.571 33.859 1.00 15.62 105 GLY B C 1
ATOM 849 O O . GLY A 1 105 ? 107.872 -11.642 34.340 1.00 14.51 105 GLY B O 1
ATOM 850 N N . LYS A 1 106 ? 108.244 -13.842 34.047 1.00 14.73 106 LYS B N 1
ATOM 851 C CA . LYS A 1 106 ? 107.057 -14.248 34.784 1.00 16.64 106 LYS B CA 1
ATOM 852 C C . LYS A 1 106 ? 107.158 -13.949 36.265 1.00 14.19 106 LYS B C 1
ATOM 853 O O . LYS A 1 106 ? 108.253 -13.932 36.838 1.00 14.58 106 LYS B O 1
ATOM 859 N N . VAL A 1 107 ? 106.027 -13.605 36.847 1.00 13.48 107 VAL B N 1
ATOM 860 C CA . VAL A 1 107 ? 105.962 -13.241 38.233 1.00 12.38 107 VAL B CA 1
ATOM 861 C C . VAL A 1 107 ? 104.844 -14.085 38.806 1.00 13.72 107 VAL B C 1
ATOM 862 O O . VAL A 1 107 ? 103.749 -14.143 38.191 1.00 14.01 107 VAL B O 1
ATOM 866 N N . SER A 1 108 ? 105.067 -14.727 39.959 1.00 13.85 108 SER B N 1
ATOM 867 C CA . SER A 1 108 ? 104.036 -15.395 40.721 1.00 13.31 108 SER B CA 1
ATOM 868 C C . SER A 1 108 ? 103.529 -14.549 41.859 1.00 13.40 108 SER B C 1
ATOM 869 O O . SER A 1 108 ? 104.301 -13.761 42.441 1.00 13.15 108 SER B O 1
ATOM 872 N N . LEU A 1 109 ? 102.252 -14.771 42.211 1.00 12.20 109 LEU B N 1
ATOM 873 C CA . LEU A 1 109 ? 101.633 -14.088 43.349 1.00 13.34 109 LEU B CA 1
ATOM 874 C C . LEU A 1 109 ? 101.116 -15.085 44.285 1.00 13.38 109 LEU B C 1
ATOM 875 O O . LEU A 1 109 ? 100.260 -15.882 43.888 1.00 13.42 109 LEU B O 1
ATOM 880 N N . THR A 1 110 ? 101.730 -15.129 45.492 1.00 12.36 110 THR B N 1
ATOM 881 C CA . THR A 1 110 ? 101.371 -16.092 46.542 1.00 13.10 110 THR B CA 1
ATOM 882 C C . THR A 1 110 ? 100.549 -15.303 47.542 1.00 13.35 110 THR B C 1
ATOM 883 O O . THR A 1 110 ? 100.982 -14.262 48.048 1.00 13.49 110 THR B O 1
ATOM 887 N N . ILE A 1 111 ? 99.319 -15.751 47.733 1.00 13.10 111 ILE B N 1
ATOM 888 C CA . ILE A 1 111 ? 98.335 -15.139 48.602 1.00 13.18 111 ILE B CA 1
ATOM 889 C C . ILE A 1 111 ? 98.306 -15.901 49.893 1.00 14.71 111 ILE B C 1
ATOM 890 O O . ILE A 1 111 ? 98.020 -17.144 49.927 1.00 12.97 111 ILE B O 1
ATOM 895 N N . TYR A 1 112 ? 98.532 -15.179 50.991 1.00 12.83 112 TYR B N 1
ATOM 896 C CA . TYR A 1 112 ? 98.462 -15.783 52.319 1.00 11.91 112 TYR B CA 1
ATOM 897 C C . TYR A 1 112 ? 97.300 -15.203 53.088 1.00 14.29 112 TYR B C 1
ATOM 898 O O . TYR A 1 112 ? 97.014 -14.004 52.997 1.00 14.84 112 TYR B O 1
ATOM 907 N N . ARG A 1 113 ? 96.628 -16.067 53.847 1.00 14.32 113 ARG B N 1
ATOM 908 C CA . ARG A 1 113 ? 95.573 -15.616 54.710 1.00 16.32 113 ARG B CA 1
ATOM 909 C C . ARG A 1 113 ? 96.003 -15.895 56.150 1.00 15.00 113 ARG B C 1
ATOM 910 O O . ARG A 1 113 ? 96.848 -16.796 56.440 1.00 15.19 113 ARG B O 1
ATOM 918 N N . PHE A 1 114 ? 95.377 -15.189 57.067 1.00 14.55 114 PHE B N 1
ATOM 919 C CA . PHE A 1 114 ? 95.661 -15.339 58.468 1.00 13.56 114 PHE B CA 1
ATOM 920 C C . PHE A 1 114 ? 95.106 -16.655 59.016 1.00 15.92 114 PHE B C 1
ATOM 921 O O . PHE A 1 114 ? 93.921 -16.963 58.794 1.00 15.80 114 PHE B O 1
ATOM 929 N N . LYS A 1 115 ? 95.917 -17.380 59.762 1.00 16.26 115 LYS B N 1
ATOM 930 C CA . LYS A 1 115 ? 95.502 -18.706 60.310 1.00 19.95 115 LYS B CA 1
ATOM 931 C C . LYS A 1 115 ? 95.944 -18.895 61.762 1.00 20.61 115 LYS B C 1
ATOM 932 O O . LYS A 1 115 ? 97.130 -18.712 62.130 1.00 18.44 115 LYS B O 1
ATOM 938 N N . VAL A 1 116 ? 94.973 -19.219 62.611 1.00 20.90 116 VAL B N 1
ATOM 939 C CA . VAL A 1 116 ? 95.265 -19.562 64.017 1.00 22.96 116 VAL B CA 1
ATOM 940 C C . VAL A 1 116 ? 95.237 -21.059 64.248 1.00 26.12 116 VAL B C 1
ATOM 941 O O . VAL A 1 116 ? 94.312 -21.734 63.760 1.00 25.79 116 VAL B O 1
ATOM 945 N N . SER A 1 117 ? 96.241 -21.595 64.943 1.00 23.37 117 SER B N 1
ATOM 946 C CA . SER A 1 117 ? 96.371 -23.065 65.127 1.00 28.53 117 SER B CA 1
ATOM 947 C C . SER A 1 117 ? 96.535 -23.243 66.634 1.00 28.21 117 SER B C 1
ATOM 948 O O . SER A 1 117 ? 97.605 -23.117 67.161 1.00 27.40 117 SER B O 1
ATOM 951 N N . ARG A 1 118 ? 95.415 -23.411 67.344 1.00 33.24 118 ARG B N 1
ATOM 952 C CA . ARG A 1 118 ? 95.427 -23.240 68.803 1.00 38.98 118 ARG B CA 1
ATOM 953 C C . ARG A 1 118 ? 95.806 -24.533 69.484 1.00 41.90 118 ARG B C 1
ATOM 954 O O . ARG A 1 118 ? 95.320 -25.537 69.094 1.00 39.93 118 ARG B O 1
ATOM 962 N N . ASP A 1 119 ? 96.695 -24.477 70.481 1.00 48.58 119 ASP B N 1
ATOM 963 C CA . ASP A 1 119 ? 97.140 -25.654 71.284 1.00 56.79 119 ASP B CA 1
ATOM 964 C C . ASP A 1 119 ? 97.629 -26.859 70.436 1.00 61.24 119 ASP B C 1
ATOM 965 O O . ASP A 1 119 ? 97.526 -28.028 70.857 1.00 65.44 119 ASP B O 1
ATOM 967 N N . ASP A 1 120 ? 98.174 -26.558 69.253 1.00 65.39 120 ASP B N 1
ATOM 968 C CA . ASP A 1 120 ? 98.557 -27.560 68.252 1.00 65.79 120 ASP B CA 1
ATOM 969 C C . ASP A 1 120 ? 100.080 -27.737 68.288 1.00 62.89 120 ASP B C 1
ATOM 970 O O . ASP A 1 120 ? 100.812 -26.746 68.289 1.00 57.05 120 ASP B O 1
ATOM 975 N N . PRO A 1 121 ? 100.571 -29.005 68.320 1.00 64.13 121 PRO B N 1
ATOM 976 C CA . PRO A 1 121 ? 101.938 -29.251 68.824 1.00 59.66 121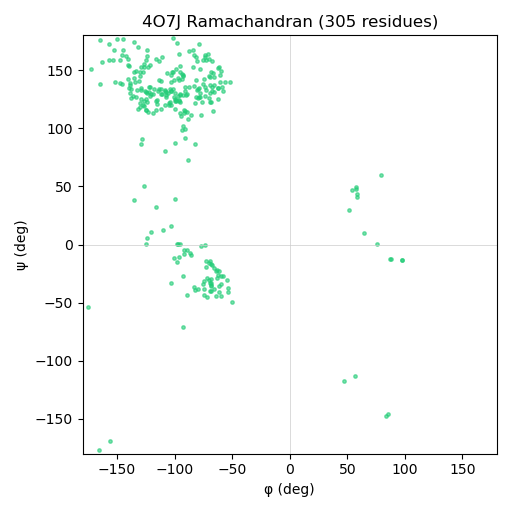 PRO B CA 1
ATOM 977 C C . PRO A 1 121 ? 103.095 -28.696 68.005 1.00 53.00 121 PRO B C 1
ATOM 978 O O . PRO A 1 121 ? 103.327 -29.129 66.869 1.00 56.48 121 PRO B O 1
ATOM 982 N N . GLY A 1 122 ? 103.819 -27.743 68.587 1.00 49.79 122 GLY B N 1
ATOM 983 C CA . GLY A 1 122 ? 104.961 -27.171 67.903 1.00 50.34 122 GLY B CA 1
ATOM 984 C C . GLY A 1 122 ? 104.602 -26.411 66.631 1.00 45.64 122 GLY B C 1
ATOM 985 O O . GLY A 1 122 ? 105.494 -26.085 65.900 1.00 47.49 122 GLY B O 1
ATOM 986 N N . VAL A 1 123 ? 103.312 -26.153 66.350 1.00 41.15 123 VAL B N 1
ATOM 987 C CA . VAL A 1 123 ? 102.887 -25.410 65.132 1.00 34.93 123 VAL B CA 1
ATOM 988 C C . VAL A 1 123 ? 102.692 -23.918 65.548 1.00 31.24 123 VAL B C 1
ATOM 989 O O . VAL A 1 123 ? 102.198 -23.629 66.641 1.00 27.52 123 VAL B O 1
ATOM 993 N N . PRO A 1 124 ? 103.081 -22.962 64.687 1.00 29.11 124 PRO B N 1
ATOM 994 C CA . PRO A 1 124 ? 102.863 -21.551 65.099 1.00 24.32 124 PRO B CA 1
ATOM 995 C C . PRO A 1 124 ? 101.393 -21.288 65.381 1.00 21.22 124 PRO B C 1
ATOM 996 O O . PRO A 1 124 ? 100.522 -21.679 64.600 1.00 20.52 124 PRO B O 1
ATOM 1000 N N . LEU A 1 125 ? 101.137 -20.650 66.528 1.00 18.62 125 LEU B N 1
ATOM 1001 C CA . LEU A 1 125 ? 99.815 -20.286 66.925 1.00 19.22 125 LEU B CA 1
ATOM 1002 C C . LEU A 1 125 ? 99.186 -19.351 65.882 1.00 19.57 125 LEU B C 1
ATOM 1003 O O . LEU A 1 125 ? 98.005 -19.535 65.478 1.00 16.98 125 LEU B O 1
ATOM 1008 N N . TYR A 1 126 ? 99.990 -18.374 65.435 1.00 19.30 126 TYR B N 1
ATOM 1009 C CA . TYR A 1 126 ? 99.546 -17.391 64.409 1.00 17.38 126 TYR B CA 1
ATOM 1010 C C . TYR A 1 126 ? 100.493 -17.411 63.240 1.00 16.67 126 TYR B C 1
ATOM 1011 O O . TYR A 1 126 ? 101.730 -17.227 63.403 1.00 18.21 126 TYR B O 1
ATOM 1020 N N . GLU A 1 127 ? 99.951 -17.671 62.040 1.00 16.08 127 GLU B N 1
ATOM 1021 C CA . GLU A 1 127 ? 100.775 -17.709 60.820 1.00 17.67 127 GLU B CA 1
ATOM 1022 C C . GLU A 1 127 ? 100.025 -17.199 59.577 1.00 15.74 127 GLU B C 1
ATOM 1023 O O . GLU A 1 127 ? 98.814 -17.112 59.571 1.00 16.70 127 GLU B O 1
ATOM 1029 N N . TRP A 1 128 ? 100.793 -16.876 58.545 1.00 13.87 128 TRP B N 1
ATOM 1030 C CA . TRP A 1 128 ? 100.288 -16.591 57.219 1.00 15.60 128 TRP B CA 1
ATOM 1031 C C . TRP A 1 128 ? 100.299 -17.936 56.459 1.00 18.35 128 TRP B C 1
ATOM 1032 O O . TRP A 1 128 ? 101.347 -18.591 56.267 1.00 21.50 128 TRP B O 1
ATOM 1043 N N . SER A 1 129 ? 99.099 -18.388 56.095 1.00 18.32 129 SER B N 1
ATOM 1044 C CA . SER A 1 129 ? 98.935 -19.665 55.497 1.00 19.64 129 SER B CA 1
ATOM 1045 C C . SER A 1 129 ? 98.613 -19.497 54.045 1.00 17.40 129 SER B C 1
ATOM 1046 O O . SER A 1 129 ? 97.687 -18.780 53.687 1.00 16.95 129 SER B O 1
ATOM 1049 N N . MET A 1 130 ? 99.349 -20.192 53.188 1.00 20.86 130 MET B N 1
ATOM 1050 C CA . MET A 1 130 ? 99.152 -20.038 51.753 1.00 22.52 130 MET B CA 1
ATOM 1051 C C . MET A 1 130 ? 97.735 -20.458 51.340 1.00 20.95 130 MET B C 1
ATOM 1052 O O . MET A 1 130 ? 97.284 -21.540 51.683 1.00 22.28 130 MET B O 1
ATOM 1057 N N . SER A 1 131 ? 97.032 -19.581 50.685 1.00 20.08 131 SER B N 1
ATOM 1058 C CA . SER A 1 131 ? 95.696 -19.854 50.097 1.00 24.10 131 SER B CA 1
ATOM 1059 C C . SER A 1 131 ? 95.812 -20.376 48.673 1.00 24.25 131 SER B C 1
ATOM 1060 O O . SER A 1 131 ? 95.175 -21.395 48.291 1.00 25.86 131 SER B O 1
ATOM 1063 N N . LYS A 1 132 ? 96.684 -19.743 47.924 1.00 22.05 132 LYS B N 1
ATOM 1064 C CA . LYS A 1 132 ? 96.756 -19.969 46.490 1.00 24.02 132 LYS B CA 1
ATOM 1065 C C . LYS A 1 132 ? 97.984 -19.218 45.946 1.00 20.63 132 LYS B C 1
ATOM 1066 O O . LYS A 1 132 ? 98.373 -18.179 46.477 1.00 18.34 132 LYS B O 1
ATOM 1072 N N . THR A 1 133 ? 98.559 -19.744 44.861 1.00 17.25 133 THR B N 1
ATOM 1073 C CA . THR A 1 133 ? 99.576 -19.026 44.104 1.00 17.32 133 THR B CA 1
ATOM 1074 C C . THR A 1 133 ? 99.026 -18.920 42.664 1.00 16.26 133 THR B C 1
ATOM 1075 O O . THR A 1 133 ? 98.393 -19.884 42.174 1.00 17.82 133 THR B O 1
ATOM 1079 N N . VAL A 1 134 ? 99.134 -17.772 42.049 1.00 17.19 134 VAL B N 1
ATOM 1080 C CA . VAL A 1 134 ? 98.751 -17.579 40.683 1.00 17.28 134 VAL B CA 1
ATOM 1081 C C . VAL A 1 134 ? 99.899 -16.980 39.898 1.00 18.25 134 VAL B C 1
ATOM 1082 O O . VAL A 1 134 ? 100.771 -16.334 40.461 1.00 16.79 134 VAL B O 1
ATOM 1086 N N . THR A 1 135 ? 99.947 -17.249 38.587 1.00 15.97 135 THR B N 1
ATOM 1087 C CA . THR A 1 135 ? 100.944 -16.661 37.766 1.00 16.59 135 THR B CA 1
ATOM 1088 C C . THR A 1 135 ? 100.378 -15.412 37.188 1.00 17.59 135 THR B C 1
ATOM 1089 O O . THR A 1 135 ? 99.259 -15.426 36.650 1.00 18.46 135 THR B O 1
ATOM 1093 N N . ALA A 1 136 ? 101.101 -14.280 37.309 1.00 14.57 136 ALA B N 1
ATOM 1094 C CA . ALA A 1 136 ? 100.578 -13.102 36.705 1.00 14.75 136 ALA B CA 1
ATOM 1095 C C . ALA A 1 136 ? 100.477 -13.311 35.161 1.00 16.06 136 ALA B C 1
ATOM 1096 O O . ALA A 1 136 ? 101.258 -14.017 34.565 1.00 16.71 136 ALA B O 1
ATOM 1098 N N . GLN A 1 137 ? 99.549 -12.620 34.537 1.00 17.51 137 GLN B N 1
ATOM 1099 C CA . GLN A 1 137 ? 99.270 -12.789 33.114 1.00 18.69 137 GLN B CA 1
ATOM 1100 C C . GLN A 1 137 ? 100.136 -11.957 32.191 1.00 19.18 137 GLN B C 1
ATOM 1101 O O . GLN A 1 137 ? 100.116 -12.145 31.023 1.00 20.09 137 GLN B O 1
ATOM 1107 N N . ARG A 1 138 ? 100.926 -11.037 32.731 1.00 18.68 138 ARG B N 1
ATOM 1108 C CA . ARG A 1 138 ? 101.878 -10.303 31.996 1.00 20.54 138 ARG B CA 1
ATOM 1109 C C . ARG A 1 138 ? 103.244 -10.566 32.631 1.00 18.55 138 ARG B C 1
ATOM 1110 O O . ARG A 1 138 ? 103.330 -10.949 33.805 1.00 16.34 138 ARG B O 1
ATOM 1118 N N . SER A 1 139 ? 104.277 -10.421 31.816 1.00 18.33 139 SER B N 1
ATOM 1119 C CA . SER A 1 139 ? 105.649 -10.485 32.277 1.00 19.05 139 SER B CA 1
ATOM 1120 C C . SER A 1 139 ? 106.143 -9.054 32.625 1.00 15.25 139 SER B C 1
ATOM 1121 O O . SER A 1 139 ? 105.680 -8.057 32.036 1.00 16.61 139 SER B O 1
ATOM 1124 N N . TYR A 1 140 ? 107.003 -8.950 33.646 1.00 13.34 140 TYR B N 1
ATOM 1125 C CA . TYR A 1 140 ? 107.367 -7.651 34.248 1.00 13.00 140 TYR B CA 1
ATOM 1126 C C . TYR A 1 140 ? 108.849 -7.620 34.558 1.00 12.92 140 TYR B C 1
ATOM 1127 O O . TYR A 1 140 ? 109.447 -8.650 34.846 1.00 14.62 140 TYR B O 1
ATOM 1136 N N . GLN A 1 141 ? 109.398 -6.432 34.575 1.00 12.89 141 GLN B N 1
ATOM 1137 C CA . GLN A 1 141 ? 110.748 -6.201 35.003 1.00 13.73 141 GLN B CA 1
ATOM 1138 C C . GLN A 1 141 ? 110.876 -6.303 36.564 1.00 13.97 141 GLN B C 1
ATOM 1139 O O . GLN A 1 141 ? 111.858 -6.850 37.024 1.00 12.11 141 GLN B O 1
ATOM 1145 N N . SER A 1 142 ? 109.932 -5.729 37.289 1.00 13.83 142 SER B N 1
ATOM 1146 C CA . SER A 1 142 ? 110.010 -5.665 38.744 1.00 13.09 142 SER B CA 1
ATOM 1147 C C . SER A 1 142 ? 108.800 -6.350 39.318 1.00 12.85 142 SER B C 1
ATOM 1148 O O . SER A 1 142 ? 107.667 -6.248 38.777 1.00 12.68 142 SER B O 1
ATOM 1151 N N . ALA A 1 143 ? 109.010 -7.175 40.348 1.00 13.90 143 ALA B N 1
ATOM 1152 C CA . ALA A 1 143 ? 107.931 -8.032 40.880 1.00 13.76 143 ALA B CA 1
ATOM 1153 C C . ALA A 1 143 ? 106.736 -7.242 41.380 1.00 14.78 143 ALA B C 1
ATOM 1154 O O . ALA A 1 143 ? 105.600 -7.667 41.185 1.00 16.59 143 ALA B O 1
ATOM 1156 N N . ASP A 1 144 ? 106.981 -6.057 41.934 1.00 17.97 144 ASP B N 1
ATOM 1157 C CA . ASP A 1 144 ? 105.923 -5.209 42.465 1.00 19.45 144 ASP B CA 1
ATOM 1158 C C . ASP A 1 144 ? 104.965 -4.704 41.346 1.00 19.06 144 ASP B C 1
ATOM 1159 O O . ASP A 1 144 ? 103.817 -4.353 41.648 1.00 15.60 144 ASP B O 1
ATOM 1164 N N . GLU A 1 145 ? 105.421 -4.734 40.105 1.00 16.13 145 GLU B N 1
ATOM 1165 C CA . GLU A 1 145 ? 104.523 -4.347 39.032 1.00 18.00 145 GLU B CA 1
ATOM 1166 C C . GLU A 1 145 ? 103.291 -5.278 38.896 1.00 18.14 145 GLU B C 1
ATOM 1167 O O . GLU A 1 145 ? 102.274 -4.845 38.438 1.00 18.08 145 GLU B O 1
ATOM 1173 N N . ALA A 1 146 ? 103.432 -6.541 39.272 1.00 16.82 146 ALA B N 1
ATOM 1174 C CA . ALA A 1 146 ? 102.378 -7.519 39.155 1.00 15.78 146 ALA B CA 1
ATOM 1175 C C . ALA A 1 146 ? 101.223 -7.243 40.130 1.00 14.09 146 ALA B C 1
ATOM 1176 O O . ALA A 1 146 ? 100.163 -7.787 39.996 1.00 16.64 146 ALA B O 1
ATOM 1178 N N . TYR A 1 147 ? 101.428 -6.383 41.118 1.00 14.73 147 TYR B N 1
ATOM 1179 C CA . TYR A 1 147 ? 100.334 -6.102 42.112 1.00 14.99 147 TYR B CA 1
ATOM 1180 C C . TYR A 1 147 ? 99.193 -5.352 41.395 1.00 18.38 147 TYR B C 1
ATOM 1181 O O . TYR A 1 147 ? 98.069 -5.312 41.880 1.00 19.20 147 TYR B O 1
ATOM 1190 N N . GLN A 1 148 ? 99.480 -4.802 40.238 1.00 19.72 148 GLN B N 1
ATOM 1191 C CA . GLN A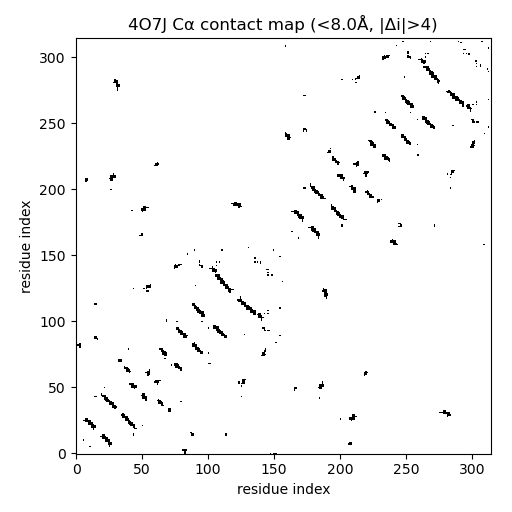 1 148 ? 98.407 -4.169 39.415 1.00 22.07 148 GLN B CA 1
ATOM 1192 C C . GLN A 1 148 ? 97.337 -5.195 39.021 1.00 21.86 148 GLN B C 1
ATOM 1193 O O . GLN A 1 148 ? 96.207 -4.811 38.700 1.00 22.57 148 GLN B O 1
ATOM 1199 N N . GLU A 1 149 ? 97.658 -6.497 39.001 1.00 20.97 149 GLU B N 1
ATOM 1200 C CA . GLU A 1 149 ? 96.680 -7.515 38.652 1.00 20.46 149 GLU B CA 1
ATOM 1201 C C . GLU A 1 149 ? 95.881 -8.033 39.875 1.00 22.78 149 GLU B C 1
ATOM 1202 O O . GLU A 1 149 ? 95.006 -8.872 39.719 1.00 19.67 149 GLU B O 1
ATOM 1208 N N . VAL A 1 150 ? 96.213 -7.602 41.074 1.00 19.65 150 VAL B N 1
ATOM 1209 C CA . VAL A 1 150 ? 95.543 -8.203 42.211 1.00 21.29 150 VAL B CA 1
ATOM 1210 C C . VAL A 1 150 ? 94.100 -7.686 42.291 1.00 21.42 150 VAL B C 1
ATOM 1211 O O . VAL A 1 150 ? 93.835 -6.515 42.092 1.00 22.38 150 VAL B O 1
ATOM 1215 N N . ASP A 1 151 ? 93.186 -8.589 42.531 1.00 21.99 151 ASP B N 1
ATOM 1216 C CA . ASP A 1 151 ? 91.813 -8.148 42.757 1.00 23.88 151 ASP B CA 1
ATOM 1217 C C . ASP A 1 151 ? 91.120 -9.009 43.762 1.00 23.34 151 ASP B C 1
ATOM 1218 O O . ASP A 1 151 ? 91.648 -10.019 44.218 1.00 22.47 151 ASP B O 1
ATOM 1223 N N . GLU A 1 152 ? 89.858 -8.631 44.076 1.00 25.18 152 GLU B N 1
ATOM 1224 C CA A GLU A 1 152 ? 89.064 -9.331 45.053 0.50 23.08 152 GLU B CA 1
ATOM 1225 C CA B GLU A 1 152 ? 89.052 -9.355 45.072 0.50 23.88 152 GLU B CA 1
ATOM 1226 C C . GLU A 1 152 ? 89.008 -10.846 44.806 1.00 22.14 152 GLU B C 1
ATOM 1227 O O . GLU A 1 152 ? 89.139 -11.692 45.760 1.00 20.55 152 GLU B O 1
ATOM 1238 N N . ALA A 1 153 ? 88.823 -11.237 43.535 1.00 20.63 153 ALA B N 1
ATOM 1239 C CA . ALA A 1 153 ? 88.624 -12.639 43.216 1.00 20.76 153 ALA B CA 1
ATOM 1240 C C . ALA A 1 153 ? 89.891 -13.476 43.405 1.00 20.08 153 ALA B C 1
ATOM 1241 O O . ALA A 1 153 ? 89.828 -14.631 43.684 1.00 26.26 153 ALA B O 1
ATOM 1243 N N . MET A 1 154 ? 91.011 -12.855 43.209 1.00 20.76 154 MET B N 1
ATOM 1244 C CA . MET A 1 154 ? 92.292 -13.503 43.449 1.00 23.15 154 MET B CA 1
ATOM 1245 C C . MET A 1 154 ? 92.501 -13.763 44.939 1.00 22.57 154 MET B C 1
ATOM 1246 O O . MET A 1 154 ? 93.116 -14.743 45.293 1.00 24.42 154 MET B O 1
ATOM 1251 N N . LEU A 1 155 ? 92.017 -12.865 45.802 1.00 25.30 155 LEU B N 1
ATOM 1252 C CA . LEU A 1 155 ? 92.347 -12.930 47.216 1.00 24.57 155 LEU B CA 1
ATOM 1253 C C . LEU A 1 155 ? 91.503 -13.892 48.011 1.00 31.08 155 LEU B C 1
ATOM 1254 O O . LEU A 1 155 ? 92.016 -14.625 48.846 1.00 31.32 155 LEU B O 1
ATOM 1259 N N . THR A 1 156 ? 90.219 -13.969 47.730 1.00 38.13 156 THR B N 1
ATOM 1260 C CA . THR A 1 156 ? 89.321 -14.728 48.630 1.00 45.45 156 THR B CA 1
ATOM 1261 C C . THR A 1 156 ? 89.132 -16.192 48.172 1.00 51.60 156 THR B C 1
ATOM 1262 O O . THR A 1 156 ? 89.168 -16.473 46.985 1.00 61.80 156 THR B O 1
ATOM 1266 N N . ARG A 1 157 ? 88.971 -17.121 49.116 1.00 56.81 157 ARG B N 1
ATOM 1267 C CA . ARG A 1 157 ? 88.994 -18.567 48.793 1.00 64.41 157 ARG B CA 1
ATOM 1268 C C . ARG A 1 157 ? 87.727 -18.997 48.041 1.00 69.24 157 ARG B C 1
ATOM 1269 O O . ARG A 1 157 ? 87.813 -19.736 47.061 1.00 76.03 157 ARG B O 1
ATOM 1277 N N . HIS A 1 158 ? 86.558 -18.553 48.510 1.00 75.33 158 HIS B N 1
ATOM 1278 C CA . HIS A 1 158 ? 85.265 -19.001 47.949 1.00 80.82 158 HIS B CA 1
ATOM 1279 C C . HIS A 1 158 ? 85.030 -18.494 46.523 1.00 78.37 158 HIS B C 1
ATOM 1280 O O . HIS A 1 158 ? 84.257 -17.561 46.312 1.00 75.04 158 HIS B O 1
ATOM 1282 N N . LEU B 1 1 ? 123.805 2.747 86.480 1.00 37.71 1 LEU A N 1
ATOM 1283 C CA . LEU B 1 1 ? 123.399 1.461 85.836 1.00 35.62 1 LEU A CA 1
ATOM 1284 C C . LEU B 1 1 ? 121.959 1.059 86.180 1.00 34.36 1 LEU A C 1
ATOM 1285 O O . LEU B 1 1 ? 121.625 0.891 87.365 1.00 38.06 1 LEU A O 1
ATOM 1290 N N . THR B 1 2 ? 121.130 0.952 85.138 1.00 29.36 2 THR A N 1
ATOM 1291 C CA . THR B 1 2 ? 119.764 0.454 85.194 1.00 30.33 2 THR A CA 1
ATOM 1292 C C . THR B 1 2 ? 119.619 -0.787 84.237 1.00 26.91 2 THR A C 1
ATOM 1293 O O . THR B 1 2 ? 120.008 -0.710 83.059 1.00 25.52 2 THR A O 1
ATOM 1297 N N . PRO B 1 3 ? 119.092 -1.923 84.740 1.00 21.60 3 PRO A N 1
ATOM 1298 C CA . PRO B 1 3 ? 118.602 -2.854 83.729 1.00 19.72 3 PRO A CA 1
ATOM 1299 C C . PRO B 1 3 ? 117.349 -2.246 83.241 1.00 20.30 3 PRO A C 1
ATOM 1300 O O . PRO B 1 3 ? 116.640 -1.515 83.977 1.00 19.13 3 PRO A O 1
ATOM 1304 N N . VAL B 1 4 ? 117.119 -2.380 81.968 1.00 17.57 4 VAL A N 1
ATOM 1305 C CA . VAL B 1 4 ? 115.966 -1.708 81.407 1.00 16.68 4 VAL A CA 1
ATOM 1306 C C . VAL B 1 4 ? 114.770 -2.637 81.342 1.00 16.89 4 VAL A C 1
ATOM 1307 O O . VAL B 1 4 ? 114.778 -3.593 80.581 1.00 16.73 4 VAL A O 1
ATOM 1311 N N . THR B 1 5 ? 113.728 -2.373 82.112 1.00 15.91 5 THR A N 1
ATOM 1312 C CA . THR B 1 5 ? 112.482 -3.133 81.963 1.00 16.84 5 THR A CA 1
ATOM 1313 C C . THR B 1 5 ? 111.794 -2.836 80.666 1.00 16.58 5 THR A C 1
ATOM 1314 O O . THR B 1 5 ? 111.942 -1.687 80.085 1.00 16.37 5 THR A O 1
ATOM 1318 N N . LEU B 1 6 ? 111.113 -3.843 80.148 1.00 15.85 6 LEU A N 1
ATOM 1319 C CA . LEU B 1 6 ? 11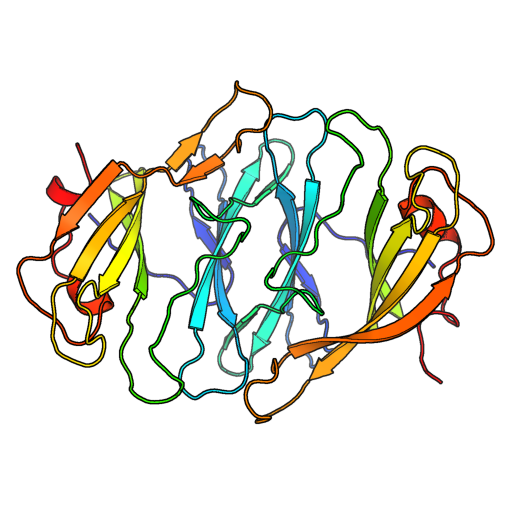0.406 -3.642 78.910 1.00 15.82 6 LEU A CA 1
ATOM 1320 C C . LEU B 1 6 ? 108.946 -4.098 79.022 1.00 17.82 6 LEU A C 1
ATOM 1321 O O . LEU B 1 6 ? 108.637 -5.214 79.503 1.00 14.45 6 LEU A O 1
ATOM 1326 N N . LYS B 1 7 ? 108.057 -3.244 78.508 1.00 17.74 7 LYS A N 1
ATOM 1327 C CA . LYS B 1 7 ? 106.631 -3.554 78.423 1.00 17.72 7 LYS A CA 1
ATOM 1328 C C . LYS B 1 7 ? 106.406 -4.508 77.204 1.00 18.82 7 LYS A C 1
ATOM 1329 O O . LYS B 1 7 ? 107.194 -4.531 76.269 1.00 15.44 7 LYS A O 1
ATOM 1331 N N . ASN B 1 8 ? 105.399 -5.342 77.265 1.00 17.64 8 ASN A N 1
ATOM 1332 C CA . ASN B 1 8 ? 105.013 -6.118 76.079 1.00 19.07 8 ASN A CA 1
ATOM 1333 C C . ASN B 1 8 ? 104.722 -5.165 74.925 1.00 16.40 8 ASN A C 1
ATOM 1334 O O . ASN B 1 8 ? 104.107 -4.087 75.095 1.00 16.99 8 ASN A O 1
ATOM 1339 N N . GLY B 1 9 ? 105.150 -5.539 73.727 1.00 16.28 9 GLY A N 1
ATOM 1340 C CA . GLY B 1 9 ? 104.941 -4.632 72.607 1.00 14.60 9 GLY A CA 1
ATOM 1341 C C . GLY B 1 9 ? 106.024 -3.590 72.449 1.00 14.68 9 GLY A C 1
ATOM 1342 O O . GLY B 1 9 ? 107.213 -3.786 72.787 1.00 13.67 9 GLY A O 1
ATOM 1343 N N . VAL B 1 10 ? 105.613 -2.412 71.997 1.00 16.21 10 VAL A N 1
ATOM 1344 C CA . VAL B 1 10 ? 106.529 -1.361 71.681 1.00 15.98 10 VAL A CA 1
ATOM 1345 C C . VAL B 1 10 ? 107.012 -0.664 72.884 1.00 16.12 10 VAL A C 1
ATOM 1346 O O . VAL B 1 10 ? 106.214 -0.258 73.749 1.00 16.29 10 VAL A O 1
ATOM 1350 N N . ASN B 1 11 ? 108.321 -0.518 72.971 1.00 16.47 11 ASN A N 1
ATOM 1351 C CA . ASN B 1 11 ? 109.006 0.318 73.977 1.00 13.94 11 ASN A CA 1
ATOM 1352 C C . ASN B 1 11 ? 109.701 1.443 73.283 1.00 16.23 11 ASN A C 1
ATOM 1353 O O . ASN B 1 11 ? 110.503 1.247 72.410 1.00 18.67 11 ASN A O 1
ATOM 1358 N N . GLN B 1 12 ? 109.386 2.655 73.685 1.00 21.27 12 GLN A N 1
ATOM 1359 C CA . GLN B 1 12 ? 110.003 3.846 73.080 1.00 25.23 12 GLN A CA 1
ATOM 1360 C C . GLN B 1 12 ? 111.238 4.266 73.811 1.00 26.27 12 GLN A C 1
ATOM 1361 O O . GLN B 1 12 ? 111.142 4.868 74.877 1.00 27.71 12 GLN A O 1
ATOM 1367 N N . LEU B 1 13 ? 112.398 3.896 73.284 1.00 22.22 13 LEU A N 1
ATOM 1368 C CA . LEU B 1 13 ? 113.683 4.172 73.937 1.00 24.09 13 LEU A CA 1
ATOM 1369 C C . LEU B 1 13 ? 114.595 4.903 72.925 1.00 24.94 13 LEU A C 1
ATOM 1370 O O . LEU B 1 13 ? 114.424 4.712 71.723 1.00 28.05 13 LEU A O 1
ATOM 1375 N N . ASP B 1 14 ? 115.568 5.669 73.383 1.00 23.41 14 ASP A N 1
ATOM 1376 C CA . ASP B 1 14 ? 116.439 6.397 72.437 1.00 26.61 14 ASP A CA 1
ATOM 1377 C C . ASP B 1 14 ? 117.795 5.747 72.433 1.00 25.15 14 ASP A C 1
ATOM 1378 O O . ASP B 1 14 ? 118.759 6.204 73.028 1.00 22.38 14 ASP A O 1
ATOM 1383 N N . ILE B 1 15 ? 117.867 4.665 71.691 1.00 23.10 15 ILE A N 1
ATOM 1384 C CA . ILE B 1 15 ? 118.987 3.813 71.761 1.00 22.17 15 ILE A CA 1
ATOM 1385 C C . ILE B 1 15 ? 120.196 4.499 71.197 1.00 24.29 15 ILE A C 1
ATOM 1386 O O . ILE B 1 15 ? 121.312 4.274 71.631 1.00 27.61 15 ILE A O 1
ATOM 1391 N N . ASN B 1 16 ? 120.026 5.290 70.177 1.00 23.69 16 ASN A N 1
ATOM 1392 C CA . ASN B 1 16 ? 121.222 5.944 69.659 1.00 29.46 16 ASN A CA 1
ATOM 1393 C C . ASN B 1 16 ? 121.336 7.437 70.067 1.00 32.93 16 ASN A C 1
ATOM 1394 O O . ASN B 1 16 ? 122.051 8.219 69.431 1.00 34.88 16 ASN A O 1
ATOM 1399 N N . GLN B 1 17 ? 120.573 7.834 71.057 1.00 34.81 17 GLN A N 1
ATOM 1400 C CA . GLN B 1 17 ? 120.792 9.095 71.751 1.00 40.82 17 GLN A CA 1
ATOM 1401 C C . GLN B 1 17 ? 120.842 10.282 70.865 1.00 44.84 17 GLN A C 1
ATOM 1402 O O . GLN B 1 17 ? 121.722 11.108 70.998 1.00 46.08 17 GLN A O 1
ATOM 1408 N N . ASP B 1 18 ? 119.885 10.377 69.965 1.00 39.00 18 ASP A N 1
ATOM 1409 C CA . ASP B 1 18 ? 119.885 11.454 69.043 1.00 39.25 18 ASP A CA 1
ATOM 1410 C C . ASP B 1 18 ? 118.627 12.284 69.163 1.00 39.07 18 ASP A C 1
ATOM 1411 O O . ASP B 1 18 ? 118.382 13.115 68.296 1.00 40.30 18 ASP A O 1
ATOM 1416 N N . GLY B 1 19 ? 117.832 12.054 70.214 1.00 40.69 19 GLY A N 1
ATOM 1417 C CA . GLY B 1 19 ? 116.568 12.773 70.419 1.00 38.17 19 GLY A CA 1
ATOM 1418 C C . GLY B 1 19 ? 115.323 12.198 69.744 1.00 36.86 19 GLY A C 1
ATOM 1419 O O . GLY B 1 19 ? 114.214 12.620 70.032 1.00 37.94 19 GLY A O 1
ATOM 1420 N N . LEU B 1 20 ? 115.503 11.260 68.827 1.00 27.87 20 LEU A N 1
ATOM 1421 C CA . LEU B 1 20 ? 114.375 10.526 68.236 1.00 27.56 20 LEU A CA 1
ATOM 1422 C C . LEU B 1 20 ? 114.208 9.152 68.914 1.00 25.66 20 LEU A C 1
ATOM 1423 O O . LEU B 1 20 ? 115.146 8.315 68.912 1.00 25.63 20 LEU A O 1
ATOM 1428 N N . LYS B 1 21 ? 113.011 8.923 69.435 1.00 25.29 21 LYS A N 1
ATOM 1429 C CA . LYS B 1 21 ? 112.692 7.674 70.094 1.00 25.78 21 LYS A CA 1
ATOM 1430 C C . LYS B 1 21 ? 112.641 6.520 69.054 1.00 21.74 21 LYS A C 1
ATOM 1431 O O . LYS B 1 21 ? 112.089 6.600 67.973 1.00 22.34 21 LYS A O 1
ATOM 1437 N N . ASP B 1 22 ? 113.340 5.473 69.404 1.00 17.55 22 ASP A N 1
ATOM 1438 C CA . ASP B 1 22 ? 113.412 4.247 68.640 1.00 16.71 22 ASP A CA 1
ATOM 1439 C C . ASP B 1 22 ? 112.431 3.243 69.245 1.00 18.39 22 ASP A C 1
ATOM 1440 O O . ASP B 1 22 ? 111.815 3.530 70.268 1.00 20.14 22 ASP A O 1
ATOM 1445 N N . TYR B 1 23 ? 112.278 2.096 68.578 1.00 16.93 23 TYR A N 1
ATOM 1446 C CA . TYR B 1 23 ? 111.420 1.038 69.080 1.00 18.71 23 TYR A CA 1
ATOM 1447 C C . TYR B 1 23 ? 112.244 -0.145 69.448 1.00 15.74 23 TYR A C 1
ATOM 1448 O O . TYR B 1 23 ? 113.155 -0.596 68.706 1.00 16.74 23 TYR A O 1
ATOM 1457 N N . VAL B 1 24 ? 111.930 -0.662 70.622 1.00 16.94 24 VAL A N 1
ATOM 1458 C CA . VAL B 1 24 ? 112.350 -1.978 71.038 1.00 16.41 24 VAL A CA 1
ATOM 1459 C C . VAL B 1 24 ? 111.036 -2.743 71.259 1.00 14.94 24 VAL A C 1
ATOM 1460 O O . VAL B 1 24 ? 110.245 -2.384 72.142 1.00 14.20 24 VAL A O 1
ATOM 1464 N N . VAL B 1 25 ? 110.803 -3.747 70.416 1.00 14.61 25 VAL A N 1
ATOM 1465 C CA . VAL B 1 25 ? 109.578 -4.472 70.490 1.00 14.67 25 VAL A CA 1
ATOM 1466 C C . VAL B 1 25 ? 109.833 -5.847 71.169 1.00 14.29 25 VAL A C 1
ATOM 1467 O O . VAL B 1 25 ? 110.622 -6.642 70.703 1.00 14.67 25 VAL A O 1
ATOM 1471 N N . LEU B 1 26 ? 109.116 -6.075 72.250 1.00 13.32 26 LEU A N 1
ATOM 1472 C CA . LEU B 1 26 ? 109.196 -7.271 73.008 1.00 14.67 26 LEU A CA 1
ATOM 1473 C C . LEU B 1 26 ? 107.961 -8.110 72.698 1.00 13.56 26 LEU A C 1
ATOM 1474 O O . LEU B 1 26 ? 106.814 -7.650 72.858 1.00 16.12 26 LEU A O 1
ATOM 1479 N N . ALA B 1 27 ? 108.199 -9.314 72.224 1.00 14.03 27 ALA A N 1
ATOM 1480 C CA . ALA B 1 27 ? 107.130 -10.177 71.776 1.00 15.09 27 ALA A CA 1
ATOM 1481 C C . ALA B 1 27 ? 107.588 -11.611 71.942 1.00 17.91 27 ALA A C 1
ATOM 1482 O O . ALA B 1 27 ? 108.741 -11.890 72.227 1.00 18.87 27 ALA A O 1
ATOM 1484 N N . GLN B 1 28 ? 106.686 -12.542 71.839 1.00 17.53 28 GLN A N 1
ATOM 1485 C CA . GLN B 1 28 ? 107.079 -13.912 71.952 1.00 21.08 28 GLN A CA 1
ATOM 1486 C C . GLN B 1 28 ? 106.682 -14.682 70.754 1.00 18.76 28 GLN A C 1
ATOM 1487 O O . GLN B 1 28 ? 105.753 -14.341 70.131 1.00 17.63 28 GLN A O 1
ATOM 1493 N N . PHE B 1 29 ? 107.416 -15.730 70.461 1.00 19.07 29 PHE A N 1
ATOM 1494 C CA . PHE B 1 29 ? 107.047 -16.658 69.411 1.00 18.13 29 PHE A CA 1
ATOM 1495 C C . PHE B 1 29 ? 106.243 -17.736 70.094 1.00 21.75 29 PHE A C 1
ATOM 1496 O O . PHE B 1 29 ? 106.799 -18.541 70.843 1.00 21.55 29 PHE A O 1
ATOM 1504 N N . ASP B 1 30 ? 104.972 -17.778 69.742 1.00 24.61 30 ASP A N 1
ATOM 1505 C CA . ASP B 1 30 ? 104.021 -18.773 70.203 1.00 28.31 30 ASP A CA 1
ATOM 1506 C C . ASP B 1 30 ? 103.948 -19.917 69.206 1.00 29.26 30 ASP A C 1
ATOM 1507 O O . ASP B 1 30 ? 103.343 -19.776 68.202 1.00 27.88 30 ASP A O 1
ATOM 1512 N N . ASN B 1 31 ? 104.640 -20.996 69.455 1.00 29.26 31 ASN A N 1
ATOM 1513 C CA . ASN B 1 31 ? 104.380 -22.209 68.694 1.00 36.22 31 ASN A CA 1
ATOM 1514 C C . ASN B 1 31 ? 103.874 -23.326 69.574 1.00 38.24 31 ASN A C 1
ATOM 1515 O O . ASN B 1 31 ? 104.099 -24.464 69.313 1.00 38.95 31 ASN A O 1
ATOM 1520 N N . ASN B 1 32 ? 103.151 -22.922 70.604 1.00 40.01 32 ASN A N 1
ATOM 1521 C CA . ASN B 1 32 ? 102.249 -23.739 71.397 1.00 42.08 32 ASN A CA 1
ATOM 1522 C C . ASN B 1 32 ? 103.048 -24.579 72.400 1.00 43.11 32 ASN A C 1
ATOM 1523 O O . ASN B 1 32 ? 103.008 -25.773 72.359 1.00 43.83 32 ASN A O 1
ATOM 1528 N N . THR B 1 33 ? 103.790 -23.918 73.279 1.00 44.24 33 THR A N 1
ATOM 1529 C CA . THR B 1 33 ? 104.534 -24.578 74.350 1.00 42.76 33 THR A CA 1
ATOM 1530 C C . THR B 1 33 ? 104.239 -23.834 75.655 1.00 44.18 33 THR A C 1
ATOM 1531 O O . THR B 1 33 ? 103.638 -22.796 75.599 1.00 38.06 33 THR A O 1
ATOM 1535 N N . SER B 1 34 ? 104.627 -24.348 76.820 1.00 42.49 34 SER A N 1
ATOM 1536 C CA . SER B 1 34 ? 104.333 -23.655 78.083 1.00 49.05 34 SER A CA 1
ATOM 1537 C C . SER B 1 34 ? 105.076 -22.338 78.297 1.00 44.68 34 SER A C 1
ATOM 1538 O O . SER B 1 34 ? 104.554 -21.396 78.948 1.00 41.89 34 SER A O 1
ATOM 1541 N N . HIS B 1 35 ? 106.268 -22.269 77.720 1.00 38.27 35 HIS A N 1
ATOM 1542 C CA . HIS B 1 35 ? 107.160 -21.148 77.912 1.00 42.49 35 HIS A CA 1
ATOM 1543 C C . HIS B 1 35 ? 107.561 -20.733 76.515 1.00 37.49 35 HIS A C 1
ATOM 1544 O O . HIS B 1 35 ? 108.501 -21.271 75.940 1.00 42.76 35 HIS A O 1
ATOM 1551 N N . PRO B 1 36 ? 106.747 -19.872 75.906 1.00 34.06 36 PRO A N 1
ATOM 1552 C CA . PRO B 1 36 ? 107.141 -19.283 74.625 1.00 30.77 36 PRO A CA 1
ATOM 1553 C C . PRO B 1 36 ? 108.432 -18.498 74.762 1.00 23.98 36 PRO A C 1
ATOM 1554 O O . PRO B 1 36 ? 108.698 -17.881 75.802 1.00 23.29 36 PRO A O 1
ATOM 1558 N N . ASN B 1 37 ? 109.204 -18.468 73.683 1.00 24.94 37 ASN A N 1
ATOM 1559 C CA . ASN B 1 37 ? 110.452 -17.745 73.667 1.00 24.81 37 ASN A CA 1
ATOM 1560 C C . ASN B 1 37 ? 110.196 -16.271 73.384 1.00 19.40 37 ASN A C 1
ATOM 1561 O O . ASN B 1 37 ? 109.616 -15.943 72.369 1.00 19.46 37 ASN A O 1
ATOM 1566 N N . LEU B 1 38 ? 110.625 -15.424 74.291 1.00 17.62 38 LEU A N 1
ATOM 1567 C CA . LEU B 1 38 ? 110.586 -13.971 74.125 1.00 17.57 38 LEU A CA 1
ATOM 1568 C C . LEU B 1 38 ? 111.678 -13.537 73.188 1.00 17.32 38 LEU A C 1
ATOM 1569 O O . LEU B 1 38 ? 112.788 -14.019 73.233 1.00 16.34 38 LEU A O 1
ATOM 1574 N N . GLY B 1 39 ? 111.321 -12.605 72.317 1.00 15.85 39 GLY A N 1
ATOM 1575 C CA . GLY B 1 39 ? 112.260 -12.049 71.366 1.00 16.58 39 GLY A CA 1
ATOM 1576 C C . GLY B 1 39 ? 112.213 -10.520 71.394 1.00 14.09 39 GLY A C 1
ATOM 1577 O O . GLY B 1 39 ? 111.144 -9.906 71.638 1.00 16.86 39 GLY A O 1
ATOM 1578 N N . LEU B 1 40 ? 113.357 -9.908 71.130 1.00 15.54 40 LEU A N 1
ATOM 1579 C CA . LEU B 1 40 ? 113.472 -8.438 70.977 1.00 13.48 40 LEU A CA 1
ATOM 1580 C C . LEU B 1 40 ? 113.795 -8.070 69.546 1.00 11.85 40 LEU A C 1
ATOM 1581 O O . LEU B 1 40 ? 114.756 -8.667 68.998 1.00 11.08 40 LEU A O 1
ATOM 1586 N N . THR B 1 41 ? 113.072 -7.065 69.032 1.00 11.67 41 THR A N 1
ATOM 1587 C CA . THR B 1 41 ? 113.251 -6.513 67.662 1.00 11.31 41 THR A CA 1
ATOM 1588 C C . THR B 1 41 ? 113.496 -5.022 67.784 1.00 11.01 41 THR A C 1
ATOM 1589 O O . THR B 1 41 ? 112.697 -4.326 68.436 1.00 10.58 41 THR A O 1
ATOM 1593 N N . PHE B 1 42 ? 114.598 -4.544 67.205 1.00 10.44 42 PHE A N 1
ATOM 1594 C CA . PHE B 1 42 ? 115.057 -3.132 67.378 1.00 11.03 42 PHE A CA 1
ATOM 1595 C C . PHE B 1 42 ? 114.838 -2.400 66.096 1.00 11.71 42 PHE A C 1
ATOM 1596 O O . PHE B 1 42 ? 115.226 -2.900 65.018 1.00 11.28 42 PHE A O 1
ATOM 1604 N N . PHE B 1 43 ? 114.236 -1.224 66.185 1.00 11.75 43 PHE A N 1
ATOM 1605 C CA . PHE B 1 43 ? 114.004 -0.387 65.032 1.00 11.54 43 PHE A CA 1
ATOM 1606 C C . PHE B 1 43 ? 114.474 1.069 65.358 1.00 12.28 43 PHE A C 1
ATOM 1607 O O . PHE B 1 43 ? 113.967 1.670 66.316 1.00 14.18 43 PHE A O 1
ATOM 1615 N N . ILE B 1 44 ? 115.479 1.549 64.638 1.00 11.32 44 ILE A N 1
ATOM 1616 C CA . ILE B 1 44 ? 116.068 2.842 64.896 1.00 12.80 44 ILE A CA 1
ATOM 1617 C C . ILE B 1 44 ? 115.279 3.846 64.065 1.00 13.37 44 ILE A C 1
ATOM 1618 O O . ILE B 1 44 ? 115.119 3.654 62.878 1.00 14.20 44 ILE A O 1
ATOM 1623 N N . HIS B 1 45 ? 114.820 4.922 64.697 1.00 14.70 45 HIS A N 1
ATOM 1624 C CA . HIS B 1 45 ? 114.037 5.963 64.028 1.00 15.77 45 HIS A CA 1
ATOM 1625 C C . HIS B 1 45 ? 115.000 6.836 63.193 1.00 17.37 45 HIS A C 1
ATOM 1626 O O . HIS B 1 45 ? 116.028 7.264 63.719 1.00 19.25 45 HIS A O 1
ATOM 1633 N N . ARG B 1 46 ? 114.779 6.947 61.880 1.00 14.95 46 ARG A N 1
ATOM 1634 C CA . ARG B 1 46 ? 115.673 7.739 61.047 1.00 15.25 46 ARG A CA 1
ATOM 1635 C C . ARG B 1 46 ? 115.101 9.147 60.885 1.00 15.76 46 ARG A C 1
ATOM 1636 O O . ARG B 1 46 ? 113.920 9.330 60.869 1.00 15.81 46 ARG A O 1
ATOM 1644 N N . PRO B 1 47 ? 115.976 10.166 60.740 1.00 16.27 47 PRO A N 1
ATOM 1645 C CA . PRO B 1 47 ? 115.407 11.523 60.495 1.00 17.54 47 PRO A CA 1
ATOM 1646 C C . PRO B 1 47 ? 114.518 11.684 59.291 1.00 17.69 47 PRO A C 1
ATOM 1647 O O . PRO B 1 47 ? 113.567 12.470 59.377 1.00 18.13 47 PRO A O 1
ATOM 1651 N N . ASP B 1 48 ? 114.697 10.855 58.247 1.00 22.22 48 ASP A N 1
ATOM 1652 C CA . ASP B 1 48 ? 113.802 10.879 57.094 1.00 22.68 48 ASP A CA 1
ATOM 1653 C C . ASP B 1 48 ? 112.437 10.271 57.376 1.00 23.98 48 ASP A C 1
ATOM 1654 O O . ASP B 1 48 ? 111.578 10.259 56.497 1.00 25.80 48 ASP A O 1
ATOM 1659 N N . GLY B 1 49 ? 112.212 9.786 58.604 1.00 19.55 49 GLY A N 1
ATOM 1660 C CA . GLY B 1 49 ? 110.906 9.250 58.963 1.00 18.33 49 GLY A CA 1
ATOM 1661 C C . GLY B 1 49 ? 110.826 7.704 58.856 1.00 16.90 49 GLY A C 1
ATOM 1662 O O . GLY B 1 49 ? 109.929 7.112 59.443 1.00 21.72 49 GLY A O 1
ATOM 1663 N N . GLY B 1 50 ? 111.803 7.075 58.219 1.00 16.07 50 GLY A N 1
ATOM 1664 C CA . GLY B 1 50 ? 111.930 5.625 58.111 1.00 16.74 50 GLY A CA 1
ATOM 1665 C C . GLY B 1 50 ? 112.376 5.003 59.431 1.00 17.20 50 GLY A C 1
ATOM 1666 O O . GLY B 1 50 ? 112.853 5.728 60.333 1.00 17.60 50 GLY A O 1
ATOM 1667 N N . TYR B 1 51 ? 112.167 3.684 59.580 1.00 14.45 51 TYR A N 1
ATOM 1668 C CA . TYR B 1 51 ? 112.706 2.956 60.762 1.00 14.23 51 TYR A CA 1
ATOM 1669 C C . TYR B 1 51 ? 113.611 1.900 60.236 1.00 14.52 51 TYR A C 1
ATOM 1670 O O . TYR B 1 51 ? 113.300 1.239 59.244 1.00 15.78 51 TYR A O 1
ATOM 1679 N N . SER B 1 52 ? 114.795 1.861 60.790 1.00 13.08 52 SER A N 1
ATOM 1680 C CA . SER B 1 52 ? 115.810 1.001 60.363 1.00 12.16 52 SER A CA 1
ATOM 1681 C C . SER B 1 52 ? 115.813 -0.207 61.325 1.00 12.53 52 SER A C 1
ATOM 1682 O O . SER B 1 52 ? 116.199 -0.102 62.495 1.00 13.26 52 SER A O 1
ATOM 1685 N N . ILE B 1 53 ? 115.533 -1.373 60.788 1.00 11.40 53 ILE A N 1
ATOM 1686 C CA . ILE B 1 53 ? 115.517 -2.622 61.588 1.00 10.96 53 ILE A CA 1
ATOM 1687 C C . ILE B 1 53 ? 116.932 -3.147 61.763 1.00 11.24 53 ILE A C 1
ATOM 1688 O O . ILE B 1 53 ? 117.705 -3.307 60.799 1.00 12.07 53 ILE A O 1
ATOM 1693 N N . MET B 1 54 ? 117.336 -3.392 62.988 1.00 11.12 54 MET A N 1
ATOM 1694 C CA . MET B 1 54 ? 118.667 -3.873 63.292 1.00 11.64 54 MET A CA 1
ATOM 1695 C C . MET B 1 54 ? 118.790 -5.426 63.142 1.00 11.73 54 MET A C 1
ATOM 1696 O O . MET B 1 54 ? 117.937 -6.135 63.618 1.00 11.39 54 MET A O 1
ATOM 1701 N N . PRO B 1 55 ? 119.868 -5.912 62.533 1.00 12.01 55 PRO A N 1
ATOM 1702 C CA . PRO B 1 55 ? 120.131 -7.343 62.457 1.00 13.76 55 PRO A CA 1
ATOM 1703 C C . PRO B 1 55 ? 120.562 -7.900 63.811 1.00 14.21 55 PRO A C 1
ATOM 1704 O O . PRO B 1 55 ? 121.018 -7.147 64.729 1.00 14.30 55 PRO A O 1
ATOM 1708 N N . VAL B 1 56 ? 120.407 -9.202 63.952 1.00 14.47 56 VAL A N 1
ATOM 1709 C CA . VAL B 1 56 ? 121.045 -9.951 65.025 1.00 14.07 56 VAL A CA 1
ATOM 1710 C C . VAL B 1 56 ? 122.516 -10.167 64.623 1.00 16.60 56 VAL A C 1
ATOM 1711 O O . VAL B 1 56 ? 122.825 -10.551 63.454 1.00 19.52 56 VAL A O 1
ATOM 1715 N N . THR B 1 57 ? 123.423 -9.945 65.553 1.00 16.64 57 THR A N 1
ATOM 1716 C CA . THR B 1 57 ? 124.826 -10.069 65.257 1.00 19.00 57 THR A CA 1
ATOM 1717 C C . THR B 1 57 ? 125.138 -11.524 64.935 1.00 20.48 57 THR A C 1
ATOM 1718 O O . THR B 1 57 ? 124.661 -12.422 65.636 1.00 24.22 57 THR A O 1
ATOM 1722 N N . ASN B 1 58 ? 125.947 -11.711 63.913 1.00 27.62 58 ASN A N 1
ATOM 1723 C CA . ASN B 1 58 ? 126.433 -13.054 63.491 1.00 39.80 58 ASN A CA 1
ATOM 1724 C C . ASN B 1 58 ? 125.271 -13.988 63.160 1.00 38.61 58 ASN A C 1
ATOM 1725 O O . ASN B 1 58 ? 125.244 -15.172 63.580 1.00 41.36 58 ASN A O 1
ATOM 1730 N N . SER B 1 59 ? 124.300 -13.423 62.438 1.00 35.58 59 SER A N 1
ATOM 1731 C CA . SER B 1 59 ? 123.049 -14.093 62.133 1.00 35.74 59 SER A CA 1
ATOM 1732 C C . SER B 1 59 ? 122.330 -13.406 60.968 1.00 31.54 59 SER A C 1
ATOM 1733 O O . SER B 1 59 ? 122.535 -12.231 60.684 1.00 30.69 59 SER A O 1
ATOM 1736 N N . SER B 1 60 ? 121.462 -14.155 60.292 1.00 30.37 60 SER A N 1
ATOM 1737 C CA . SER B 1 60 ? 120.655 -13.549 59.228 1.00 31.19 60 SER A CA 1
ATOM 1738 C C . SER B 1 60 ? 119.268 -13.118 59.775 1.00 23.26 60 SER A C 1
ATOM 1739 O O . SER B 1 60 ? 118.404 -12.631 59.027 1.00 24.54 60 SER A O 1
ATOM 1742 N N . GLU B 1 61 ? 119.046 -13.344 61.039 1.00 21.53 61 GLU A N 1
ATOM 1743 C CA . GLU B 1 61 ? 117.783 -13.002 61.752 1.00 23.76 61 GLU A CA 1
ATOM 1744 C C . GLU B 1 61 ? 117.742 -11.505 62.161 1.00 17.65 61 GLU A C 1
ATOM 1745 O O . GLU B 1 61 ? 118.800 -10.861 62.261 1.00 14.69 61 GLU A O 1
ATOM 1751 N N . PHE B 1 62 ? 116.528 -11.000 62.454 1.00 13.53 62 PHE A N 1
ATOM 1752 C CA . PHE B 1 62 ? 116.358 -9.652 62.904 1.00 12.41 62 PHE A CA 1
ATOM 1753 C C . PHE B 1 62 ? 115.632 -9.553 64.231 1.00 12.94 62 PHE A C 1
ATOM 1754 O O . PHE B 1 62 ? 115.309 -8.421 64.684 1.00 13.15 62 PHE A O 1
ATOM 1762 N N . THR B 1 63 ? 115.358 -10.704 64.840 1.00 12.70 63 THR A N 1
ATOM 1763 C CA . THR B 1 63 ? 114.834 -10.770 66.175 1.00 12.08 63 THR A CA 1
ATOM 1764 C C . THR B 1 63 ? 115.721 -11.627 67.097 1.00 10.97 63 THR A C 1
ATOM 1765 O O . THR B 1 63 ? 116.123 -12.729 66.731 1.00 11.97 63 THR A O 1
ATOM 1769 N N . TRP B 1 64 ? 116.052 -11.090 68.265 1.00 10.80 64 TRP A N 1
ATOM 1770 C CA . TRP B 1 64 ? 116.873 -11.744 69.298 1.00 14.18 64 TRP A CA 1
ATOM 1771 C C . TRP B 1 64 ? 115.957 -12.559 70.204 1.00 14.54 64 TRP A C 1
ATOM 1772 O O . TRP B 1 64 ? 115.249 -12.000 71.007 1.00 15.06 64 TRP A O 1
ATOM 1783 N N . PHE B 1 65 ? 116.018 -13.896 70.081 1.00 12.97 65 PHE A N 1
ATOM 1784 C CA . PHE B 1 65 ? 115.185 -14.767 70.908 1.00 13.00 65 PHE A CA 1
ATOM 1785 C C . PHE B 1 65 ? 115.989 -15.399 72.086 1.00 14.96 65 PHE A C 1
ATOM 1786 O O . PHE B 1 65 ? 117.236 -15.593 71.996 1.00 12.53 65 PHE A O 1
ATOM 1794 N N . ASP B 1 66 ? 115.268 -15.611 73.167 1.00 15.40 66 ASP A N 1
ATOM 1795 C CA . ASP B 1 66 ? 115.705 -16.429 74.274 1.00 20.68 66 ASP A CA 1
ATOM 1796 C C . ASP B 1 66 ? 115.690 -17.895 73.791 1.00 19.06 66 ASP A C 1
ATOM 1797 O O . ASP B 1 66 ? 115.085 -18.173 72.791 1.00 16.11 66 ASP A O 1
ATOM 1802 N N . TYR B 1 67 ? 116.351 -18.811 74.506 1.00 19.05 67 TYR A N 1
ATOM 1803 C CA A TYR B 1 67 ? 116.264 -20.214 74.139 0.50 21.94 67 TYR A CA 1
ATOM 1804 C CA B TYR B 1 67 ? 116.332 -20.229 74.129 0.50 20.13 67 TYR A CA 1
ATOM 1805 C C . TYR B 1 67 ? 116.139 -21.045 75.392 1.00 22.55 67 TYR A C 1
ATOM 1806 O O . TYR B 1 67 ? 116.729 -20.714 76.442 1.00 16.17 67 TYR A O 1
ATOM 1823 N N . ARG B 1 68 ? 115.286 -22.062 75.275 1.00 24.25 68 ARG A N 1
ATOM 1824 C CA . ARG B 1 68 ? 115.000 -23.025 76.328 1.00 27.29 68 ARG A CA 1
ATOM 1825 C C . ARG B 1 68 ? 115.180 -24.377 75.770 1.00 26.65 68 ARG A C 1
ATOM 1826 O O . ARG B 1 68 ? 114.867 -24.628 74.590 1.00 26.81 68 ARG A O 1
ATOM 1834 N N . LEU B 1 69 ? 115.604 -25.263 76.667 1.00 34.03 69 LEU A N 1
ATOM 1835 C CA . LEU B 1 69 ? 116.246 -26.530 76.324 1.00 48.05 69 LEU A CA 1
ATOM 1836 C C . LEU B 1 69 ? 115.285 -27.459 75.612 1.00 52.82 69 LEU A C 1
ATOM 1837 O O . LEU B 1 69 ? 115.664 -28.183 74.686 1.00 72.10 69 LEU A O 1
ATOM 1842 N N . SER B 1 70 ? 114.040 -27.447 76.051 1.00 60.08 70 SER A N 1
ATOM 1843 C CA . SER B 1 70 ? 113.003 -28.199 75.388 1.00 70.88 70 SER A CA 1
ATOM 1844 C C . SER B 1 70 ? 111.742 -27.488 75.770 1.00 86.82 70 SER A C 1
ATOM 1845 O O . SER B 1 70 ? 111.784 -26.422 76.396 1.00 93.90 70 SER A O 1
ATOM 1848 N N . ALA B 1 71 ? 110.605 -28.093 75.473 1.00 96.86 71 ALA A N 1
ATOM 1849 C CA . ALA B 1 71 ? 109.359 -27.457 75.816 1.00 103.06 71 ALA A CA 1
ATOM 1850 C C . ALA B 1 71 ? 109.219 -27.207 77.344 1.00 109.04 71 ALA A C 1
ATOM 1851 O O . ALA B 1 71 ? 108.612 -26.175 77.739 1.00 121.84 71 ALA A O 1
ATOM 1853 N N . SER B 1 72 ? 109.904 -28.048 78.155 1.00 99.25 72 SER A N 1
ATOM 1854 C CA . SER B 1 72 ? 109.437 -28.503 79.484 1.00 94.18 72 SER A CA 1
ATOM 1855 C C . SER B 1 72 ? 109.859 -27.705 80.752 1.00 91.04 72 SER A C 1
ATOM 1856 O O . SER B 1 72 ? 109.031 -27.047 81.394 1.00 87.18 72 SER A O 1
ATOM 1859 N N . ALA B 1 73 ? 111.133 -27.785 81.128 1.00 79.35 73 ALA A N 1
ATOM 1860 C CA . ALA B 1 73 ? 111.608 -27.204 82.404 1.00 70.53 73 ALA A CA 1
ATOM 1861 C C . ALA B 1 73 ? 111.589 -25.668 82.376 1.00 55.28 73 ALA A C 1
ATOM 1862 O O . ALA B 1 73 ? 111.811 -25.101 81.320 1.00 56.42 73 ALA A O 1
ATOM 1864 N N . ASP B 1 74 ? 111.272 -25.004 83.502 1.00 44.90 74 ASP A N 1
ATOM 1865 C CA . ASP B 1 74 ? 111.228 -23.513 83.500 1.00 37.57 74 ASP A CA 1
ATOM 1866 C C . ASP B 1 74 ? 112.614 -22.902 83.823 1.00 34.50 74 ASP A C 1
ATOM 1867 O O . ASP B 1 74 ? 112.835 -22.380 84.924 1.00 29.13 74 ASP A O 1
ATOM 1872 N N . PHE B 1 75 ? 113.533 -23.000 82.852 1.00 27.03 75 PHE A N 1
ATOM 1873 C CA . PHE B 1 75 ? 114.757 -22.239 82.906 1.00 23.71 75 PHE A CA 1
ATOM 1874 C C . PHE B 1 75 ? 115.210 -21.878 81.460 1.00 19.15 75 PHE A C 1
ATOM 1875 O O . PHE B 1 75 ? 114.885 -22.548 80.499 1.00 19.76 75 PHE A O 1
ATOM 1883 N N . LEU B 1 76 ? 116.041 -20.849 81.367 1.00 18.22 76 LEU A N 1
ATOM 1884 C CA . LEU B 1 76 ? 116.594 -20.362 80.127 1.00 17.52 76 LEU A CA 1
ATOM 1885 C C . LEU B 1 76 ? 118.015 -20.780 79.935 1.00 14.49 76 LEU A C 1
ATOM 1886 O O . LEU B 1 76 ? 118.819 -20.763 80.861 1.00 14.76 76 LEU A O 1
ATOM 1891 N N . VAL B 1 77 ? 118.286 -21.294 78.753 1.00 13.54 77 VAL A N 1
ATOM 1892 C CA . VAL B 1 77 ? 119.652 -21.557 78.308 1.00 14.16 77 VAL A CA 1
ATOM 1893 C C . VAL B 1 77 ? 120.332 -20.317 77.729 1.00 13.52 77 VAL A C 1
ATOM 1894 O O . VAL B 1 77 ? 121.530 -20.145 77.868 1.00 12.88 77 VAL A O 1
ATOM 1898 N N . GLN B 1 78 ? 119.563 -19.495 77.024 1.00 12.40 78 GLN A N 1
ATOM 1899 C CA . GLN B 1 78 ? 120.055 -18.208 76.546 1.00 13.14 78 GLN A CA 1
ATOM 1900 C C . GLN B 1 78 ? 119.022 -17.130 76.802 1.00 12.54 78 GLN A C 1
ATOM 1901 O O . GLN B 1 78 ? 117.813 -17.346 76.570 1.00 15.02 78 GLN A O 1
ATOM 1907 N N . ASP B 1 79 ? 119.485 -15.916 77.155 1.00 12.70 79 ASP A N 1
ATOM 1908 C CA . ASP B 1 79 ? 118.597 -14.799 77.420 1.00 12.76 79 ASP A CA 1
ATOM 1909 C C . ASP B 1 79 ? 119.252 -13.532 76.880 1.00 12.78 79 ASP A C 1
ATOM 1910 O O . ASP B 1 79 ? 120.452 -13.489 76.623 1.00 12.31 79 ASP A O 1
ATOM 1915 N N . ASN B 1 80 ? 118.447 -12.508 76.701 1.00 11.37 80 ASN A N 1
ATOM 1916 C CA . ASN B 1 80 ? 118.947 -11.224 76.336 1.00 12.86 80 ASN A CA 1
ATOM 1917 C C . ASN B 1 80 ? 118.359 -10.179 77.267 1.00 13.08 80 ASN A C 1
ATOM 1918 O O . ASN B 1 80 ? 117.166 -10.274 77.621 1.00 11.76 80 ASN A O 1
ATOM 1923 N N . ARG B 1 81 ? 119.137 -9.141 77.611 1.00 12.51 81 ARG A N 1
ATOM 1924 C CA . ARG B 1 81 ? 118.593 -8.102 78.453 1.00 13.15 81 ARG A CA 1
ATOM 1925 C C . ARG B 1 81 ? 119.307 -6.784 78.140 1.00 11.92 81 ARG A C 1
ATOM 1926 O O . ARG B 1 81 ? 120.493 -6.735 77.832 1.00 11.13 81 ARG A O 1
ATOM 1934 N N . LEU B 1 82 ? 118.524 -5.735 78.116 1.00 12.95 82 LEU A N 1
ATOM 1935 C CA . LEU B 1 82 ? 119.044 -4.381 77.835 1.00 13.21 82 LEU A CA 1
ATOM 1936 C C . LEU B 1 82 ? 119.439 -3.672 79.133 1.00 12.62 82 LEU A C 1
ATOM 1937 O O . LEU B 1 82 ? 118.715 -3.741 80.087 1.00 14.14 82 LEU A O 1
ATOM 1942 N N . PHE B 1 83 ? 120.599 -3.005 79.159 1.00 12.80 83 PHE A N 1
ATOM 1943 C CA . PHE B 1 83 ? 121.056 -2.194 80.249 1.00 13.32 83 PHE A CA 1
ATOM 1944 C C . PHE B 1 83 ? 121.386 -0.784 79.740 1.00 15.34 83 PHE A C 1
ATOM 1945 O O . PHE B 1 83 ? 121.575 -0.582 78.576 1.00 17.60 83 PHE A O 1
ATOM 1953 N N . LYS B 1 84 ? 121.399 0.183 80.636 1.00 16.96 84 LYS A N 1
ATOM 1954 C CA . LYS B 1 84 ? 121.636 1.557 80.252 1.00 19.69 84 LYS A CA 1
ATOM 1955 C C . LYS B 1 84 ? 122.548 2.170 81.276 1.00 21.39 84 LYS A C 1
ATOM 1956 O O . LYS B 1 84 ? 122.377 1.915 82.484 1.00 21.65 84 LYS A O 1
ATOM 1962 N N . ILE B 1 85 ? 123.535 2.942 80.815 1.00 24.14 85 ILE A N 1
ATOM 1963 C CA . ILE B 1 85 ? 124.335 3.830 81.730 1.00 25.21 85 ILE A CA 1
ATOM 1964 C C . ILE B 1 85 ? 124.203 5.233 81.126 1.00 27.18 85 ILE A C 1
ATOM 1965 O O . ILE B 1 85 ? 124.644 5.465 80.002 1.00 24.82 85 ILE A O 1
ATOM 1970 N N . LYS B 1 86 ? 123.589 6.128 81.863 1.00 31.20 86 LYS A N 1
ATOM 1971 C CA . LYS B 1 86 ? 123.338 7.501 81.400 1.00 34.71 86 LYS A CA 1
ATOM 1972 C C . LYS B 1 86 ? 122.549 7.439 80.098 1.00 31.73 86 LYS A C 1
ATOM 1973 O O . LYS B 1 86 ? 121.404 6.979 80.109 1.00 37.57 86 LYS A O 1
ATOM 1979 N N . LYS B 1 87 ? 123.130 7.851 78.972 1.00 30.82 87 LYS A N 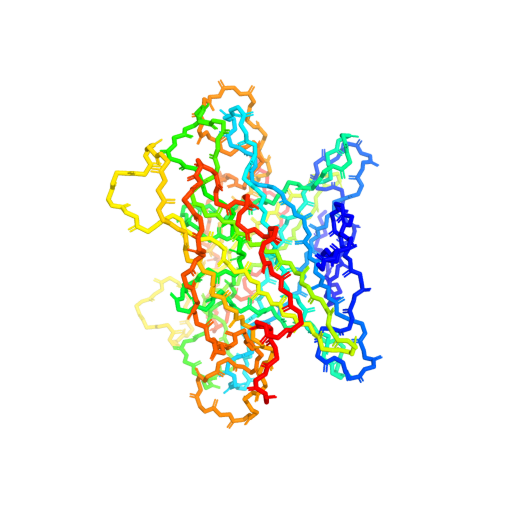1
ATOM 1980 C CA . LYS B 1 87 ? 122.391 7.805 77.733 1.00 32.82 87 LYS A CA 1
ATOM 1981 C C . LYS B 1 87 ? 122.678 6.538 76.905 1.00 34.83 87 LYS A C 1
ATOM 1982 O O . LYS B 1 87 ? 121.978 6.304 75.927 1.00 36.70 87 LYS A O 1
ATOM 1984 N N . HIS B 1 88 ? 123.694 5.769 77.296 1.00 25.90 88 HIS A N 1
ATOM 1985 C CA . HIS B 1 88 ? 124.233 4.643 76.509 1.00 26.97 88 HIS A CA 1
ATOM 1986 C C . HIS B 1 88 ? 123.516 3.340 76.848 1.00 24.08 88 HIS A C 1
ATOM 1987 O O . HIS B 1 88 ? 123.473 2.954 78.021 1.00 20.88 88 HIS A O 1
ATOM 1994 N N . TYR B 1 89 ? 123.035 2.645 75.806 1.00 19.24 89 TYR A N 1
ATOM 1995 C CA . TYR B 1 89 ? 122.410 1.359 75.962 1.00 16.46 89 TYR A CA 1
ATOM 1996 C C . TYR B 1 89 ? 123.352 0.252 75.556 1.00 15.26 89 TYR A C 1
ATOM 1997 O O . TYR B 1 89 ? 124.183 0.386 74.647 1.00 17.70 89 TYR A O 1
ATOM 2006 N N . TYR B 1 90 ? 123.237 -0.890 76.252 1.00 14.37 90 TYR A N 1
ATOM 2007 C CA . TYR B 1 90 ? 124.052 -2.094 75.977 1.00 15.64 90 TYR A CA 1
ATOM 2008 C C . TYR B 1 90 ? 123.096 -3.273 75.988 1.00 13.47 90 TYR A C 1
ATOM 2009 O O . TYR B 1 90 ? 122.244 -3.372 76.856 1.00 14.55 90 TYR A O 1
ATOM 2018 N N . LEU B 1 91 ? 123.307 -4.181 75.068 1.00 12.49 91 LEU A N 1
ATOM 2019 C CA . LEU B 1 91 ? 122.577 -5.421 75.037 1.00 12.56 91 LEU A CA 1
ATOM 2020 C C . LEU B 1 91 ? 123.514 -6.536 75.563 1.00 11.56 91 LEU A C 1
ATOM 2021 O O . LEU B 1 91 ? 124.632 -6.685 75.119 1.00 12.00 91 LEU A O 1
ATOM 2026 N N . VAL B 1 92 ? 122.986 -7.340 76.437 1.00 10.55 92 VAL A N 1
ATOM 2027 C CA . VAL B 1 92 ? 123.787 -8.365 77.119 1.00 11.08 92 VAL A CA 1
ATOM 2028 C C . VAL B 1 92 ? 123.077 -9.699 76.920 1.00 11.21 92 VAL A C 1
ATOM 2029 O O . VAL B 1 92 ? 121.936 -9.890 77.348 1.00 11.61 92 VAL A O 1
ATOM 2033 N N . THR B 1 93 ? 123.789 -10.624 76.367 1.00 11.67 93 THR A N 1
ATOM 2034 C CA . THR B 1 93 ? 123.287 -11.998 76.149 1.00 12.61 93 THR A CA 1
ATOM 2035 C C . THR B 1 93 ? 123.873 -12.855 77.269 1.00 13.26 93 THR A C 1
ATOM 2036 O O . THR B 1 93 ? 125.103 -12.767 77.523 1.00 13.39 93 THR A O 1
ATOM 2040 N N . ALA B 1 94 ? 123.027 -13.578 77.990 1.00 10.61 94 ALA A N 1
ATOM 2041 C CA . ALA B 1 94 ? 123.500 -14.549 78.984 1.00 11.85 94 ALA A CA 1
ATOM 2042 C C . ALA B 1 94 ? 123.297 -15.965 78.436 1.00 11.51 94 ALA A C 1
ATOM 2043 O O . ALA B 1 94 ? 122.204 -16.303 77.894 1.00 11.54 94 ALA A O 1
ATOM 2045 N N . ARG B 1 95 ? 124.330 -16.808 78.489 1.00 12.06 95 ARG A N 1
ATOM 2046 C CA . ARG B 1 95 ? 124.217 -18.130 77.860 1.00 12.92 95 ARG A CA 1
ATOM 2047 C C . ARG B 1 95 ? 124.843 -19.187 78.741 1.00 13.19 95 ARG A C 1
ATOM 2048 O O . ARG B 1 95 ? 125.978 -18.968 79.206 1.00 12.20 95 ARG A O 1
ATOM 2056 N N . LYS B 1 96 ? 124.124 -20.283 78.989 1.00 13.14 96 LYS A N 1
ATOM 2057 C CA . LYS B 1 96 ? 124.732 -21.461 79.694 1.00 13.64 96 LYS A CA 1
ATOM 2058 C C . LYS B 1 96 ? 125.741 -22.102 78.773 1.00 13.79 96 LYS A C 1
ATOM 2059 O O . LYS B 1 96 ? 125.392 -22.425 77.619 1.00 14.18 96 LYS A O 1
ATOM 2065 N N . THR B 1 97 ? 126.986 -22.215 79.218 1.00 15.79 97 THR A N 1
ATOM 2066 C CA . THR B 1 97 ? 128.060 -22.693 78.323 1.00 19.28 97 THR A CA 1
ATOM 2067 C C . THR B 1 97 ? 128.493 -24.205 78.481 1.00 18.53 97 THR A C 1
ATOM 2068 O O . THR B 1 97 ? 129.237 -24.713 77.639 1.00 17.49 97 THR A O 1
ATOM 2072 N N . GLU B 1 98 ? 128.079 -24.905 79.517 1.00 20.66 98 GLU A N 1
ATOM 2073 C CA . GLU B 1 98 ? 128.448 -26.311 79.720 1.00 22.42 98 GLU A CA 1
ATOM 2074 C C . GLU B 1 98 ? 127.723 -27.273 78.759 1.00 23.90 98 GLU A C 1
ATOM 2075 O O . GLU B 1 98 ? 126.726 -26.917 78.127 1.00 21.50 98 GLU A O 1
ATOM 2081 N N . GLU B 1 99 ? 128.251 -28.515 78.624 1.00 22.81 99 GLU A N 1
ATOM 2082 C CA . GLU B 1 99 ? 127.684 -29.511 77.697 1.00 21.21 99 GLU A CA 1
ATOM 2083 C C . GLU B 1 99 ? 126.299 -29.980 78.189 1.00 24.14 99 GLU A C 1
ATOM 2084 O O . GLU B 1 99 ? 125.337 -30.078 77.416 1.00 25.55 99 GLU A O 1
ATOM 2090 N N . ASP B 1 100 ? 126.190 -30.162 79.490 1.00 24.40 100 ASP A N 1
ATOM 2091 C CA . ASP B 1 100 ? 124.917 -30.551 80.140 1.00 29.58 100 ASP A CA 1
ATOM 2092 C C . ASP B 1 100 ? 124.137 -29.286 80.550 1.00 25.93 100 ASP A C 1
ATOM 2093 O O . ASP B 1 100 ? 124.313 -28.756 81.643 1.00 25.13 100 ASP A O 1
ATOM 2098 N N . LEU B 1 101 ? 123.292 -28.843 79.644 1.00 27.80 101 LEU A N 1
ATOM 2099 C CA . LEU B 1 101 ? 122.573 -27.583 79.762 1.00 31.12 101 LEU A CA 1
ATOM 2100 C C . LEU B 1 101 ? 121.483 -27.677 80.812 1.00 31.60 101 LEU A C 1
ATOM 2101 O O . LEU B 1 101 ? 120.952 -26.654 81.241 1.00 27.76 101 LEU A O 1
ATOM 2106 N N . PHE B 1 102 ? 121.155 -28.894 81.228 1.00 27.82 102 PHE A N 1
ATOM 2107 C CA . PHE B 1 102 ? 120.202 -29.051 82.275 1.00 32.57 102 PHE A CA 1
ATOM 2108 C C . PHE B 1 102 ? 120.719 -28.708 83.676 1.00 30.57 102 PHE A C 1
ATOM 2109 O O . PHE B 1 102 ? 119.936 -28.353 84.548 1.00 35.48 102 PHE A O 1
ATOM 2117 N N . ASP B 1 103 ? 122.002 -28.919 83.946 1.00 27.58 103 ASP A N 1
ATOM 2118 C CA . ASP B 1 103 ? 122.466 -28.770 85.279 1.00 25.04 103 ASP A CA 1
ATOM 2119 C C . ASP B 1 103 ? 122.774 -27.325 85.578 1.00 23.29 103 ASP A C 1
ATOM 2120 O O . ASP B 1 103 ? 122.932 -26.531 84.659 1.00 20.67 103 ASP A O 1
ATOM 2125 N N . VAL B 1 104 ? 122.965 -27.045 86.856 1.00 23.60 104 VAL A N 1
ATOM 2126 C CA . VAL B 1 104 ? 123.516 -25.747 87.316 1.00 22.71 104 VAL A CA 1
ATOM 2127 C C . VAL B 1 104 ? 124.893 -25.671 86.739 1.00 24.41 104 VAL A C 1
ATOM 2128 O O . VAL B 1 104 ? 125.569 -26.678 86.699 1.00 23.21 104 VAL A O 1
ATOM 2132 N N . GLY B 1 105 ? 125.260 -24.516 86.170 1.00 17.58 105 GLY A N 1
ATOM 2133 C CA . GLY B 1 105 ? 126.426 -24.417 85.398 1.00 17.62 105 GLY A CA 1
ATOM 2134 C C . GLY B 1 105 ? 126.890 -23.024 85.118 1.00 16.04 105 GLY A C 1
ATOM 2135 O O . GLY B 1 105 ? 126.238 -22.091 85.464 1.00 15.20 105 GLY A O 1
ATOM 2136 N N . LYS B 1 106 ? 128.030 -22.944 84.467 1.00 17.95 106 LYS A N 1
ATOM 2137 C CA . LYS B 1 106 ? 128.636 -21.680 84.098 1.00 18.35 106 LYS A CA 1
ATOM 2138 C C . LYS B 1 106 ? 127.773 -20.936 83.054 1.00 15.51 106 LYS A C 1
ATOM 2139 O O . LYS B 1 106 ? 127.155 -21.534 82.208 1.00 14.72 106 LYS A O 1
ATOM 2145 N N . VAL B 1 107 ? 127.837 -19.626 83.172 1.00 15.05 107 VAL A N 1
ATOM 2146 C CA . VAL B 1 107 ? 127.085 -18.763 82.275 1.00 14.67 107 VAL A CA 1
ATOM 2147 C C . VAL B 1 107 ? 128.031 -17.670 81.780 1.00 16.24 107 VAL A C 1
ATOM 2148 O O . VAL B 1 107 ? 128.793 -17.089 82.592 1.00 15.58 107 VAL A O 1
ATOM 2152 N N . SER B 1 108 ? 128.029 -17.413 80.466 1.00 14.07 108 SER A N 1
ATOM 2153 C CA . SER B 1 108 ? 128.807 -16.332 79.856 1.00 16.34 108 SER A CA 1
ATOM 2154 C C . SER B 1 108 ? 127.895 -15.171 79.595 1.00 17.58 108 SER A C 1
ATOM 2155 O O . SER B 1 108 ? 126.709 -15.354 79.274 1.00 15.94 108 SER A O 1
ATOM 2158 N N . LEU B 1 109 ? 128.428 -13.988 79.818 1.00 17.12 109 LEU A N 1
ATOM 2159 C CA . LEU B 1 109 ? 127.709 -12.749 79.533 1.00 15.26 109 LEU A CA 1
ATOM 2160 C C . LEU B 1 109 ? 128.476 -12.061 78.435 1.00 15.35 109 LEU A C 1
ATOM 2161 O O . LEU B 1 109 ? 129.662 -11.760 78.606 1.00 15.40 109 LEU A O 1
ATOM 2166 N N . THR B 1 110 ? 127.790 -11.822 77.313 1.00 15.05 110 THR A N 1
ATOM 2167 C CA . THR B 1 110 ? 128.349 -11.118 76.165 1.00 14.55 110 THR A CA 1
ATOM 2168 C C . THR B 1 110 ? 127.692 -9.739 76.116 1.00 13.88 110 THR A C 1
ATOM 2169 O O . THR B 1 110 ? 126.459 -9.627 76.040 1.00 12.28 110 THR A O 1
ATOM 2173 N N . ILE B 1 111 ? 128.520 -8.739 76.209 1.00 14.04 111 ILE A N 1
ATOM 2174 C CA . ILE B 1 111 ? 128.117 -7.359 76.183 1.00 14.31 111 ILE A CA 1
ATOM 2175 C C . ILE B 1 111 ? 128.259 -6.797 74.783 1.00 13.34 111 ILE A C 1
ATOM 2176 O O . ILE B 1 111 ? 129.338 -6.902 74.187 1.00 14.58 111 ILE A O 1
ATOM 2181 N N . TYR B 1 112 ? 127.171 -6.284 74.246 1.00 12.35 112 TYR A N 1
ATOM 2182 C CA . TYR B 1 112 ? 127.133 -5.646 72.959 1.00 12.17 112 TYR A CA 1
ATOM 2183 C C . TYR B 1 112 ? 126.975 -4.145 73.105 1.00 12.04 112 TYR A C 1
ATOM 2184 O O . TYR B 1 112 ? 126.139 -3.665 73.784 1.00 12.35 112 TYR A O 1
ATOM 2193 N N . ARG B 1 113 ? 127.863 -3.432 72.473 1.00 12.27 113 ARG A N 1
ATOM 2194 C CA A ARG B 1 113 ? 127.576 -1.948 72.118 0.80 13.56 113 ARG A CA 1
ATOM 2195 C CA B ARG B 1 113 ? 127.295 -2.094 72.243 0.20 13.56 113 ARG A CA 1
ATOM 2196 C C . ARG B 1 113 ? 126.773 -1.686 70.723 1.00 13.06 113 ARG A C 1
ATOM 2197 O O . ARG B 1 113 ? 126.899 -2.328 69.651 1.00 11.81 113 ARG A O 1
ATOM 2212 N N . PHE B 1 114 ? 126.040 -0.567 70.835 1.00 12.30 114 PHE A N 1
ATOM 2213 C CA . PHE B 1 114 ? 125.463 0.086 69.687 1.00 13.57 114 PHE A CA 1
ATOM 2214 C C . PHE B 1 114 ? 126.545 0.714 68.844 1.00 15.50 114 PHE A C 1
ATOM 2215 O O . PHE B 1 114 ? 127.303 1.508 69.295 1.00 15.90 114 PHE A O 1
ATOM 2223 N N . LYS B 1 115 ? 126.524 0.353 67.586 1.00 15.08 115 LYS A N 1
ATOM 2224 C CA . LYS B 1 115 ? 127.560 0.752 66.588 1.00 18.88 115 LYS A CA 1
ATOM 2225 C C . LYS B 1 115 ? 126.918 1.237 65.300 1.00 18.71 115 LYS A C 1
ATOM 2226 O O . LYS B 1 115 ? 126.041 0.576 64.753 1.00 16.77 115 LYS A O 1
ATOM 2232 N N . VAL B 1 116 ? 127.308 2.431 64.868 1.00 20.26 116 VAL A N 1
ATOM 2233 C CA . VAL B 1 116 ? 126.844 2.992 63.592 1.00 20.83 116 VAL A CA 1
ATOM 2234 C C . VAL B 1 116 ? 127.971 2.947 62.608 1.00 22.11 116 VAL A C 1
ATOM 2235 O O . VAL B 1 116 ? 129.108 3.337 62.958 1.00 21.84 116 VAL A O 1
ATOM 2239 N N . SER B 1 117 ? 127.723 2.446 61.407 1.00 18.72 117 SER A N 1
ATOM 2240 C CA . SER B 1 117 ? 128.754 2.270 60.402 1.00 20.39 117 SER A CA 1
ATOM 2241 C C . SER B 1 117 ? 128.293 2.876 59.097 1.00 24.16 117 SER A C 1
ATOM 2242 O O . SER B 1 117 ? 127.400 2.395 58.530 1.00 24.91 117 SER A O 1
ATOM 2245 N N . ARG B 1 118 ? 128.982 3.872 58.595 1.00 29.51 118 ARG A N 1
ATOM 2246 C CA . ARG B 1 118 ? 128.410 4.705 57.574 1.00 38.53 118 ARG A CA 1
ATOM 2247 C C . ARG B 1 118 ? 129.167 4.912 56.263 1.00 47.57 118 ARG A C 1
ATOM 2248 O O . ARG B 1 118 ? 129.319 6.006 55.830 1.00 63.01 118 ARG A O 1
ATOM 2256 N N . ASP B 1 119 ? 129.615 3.878 55.602 1.00 54.02 119 ASP A N 1
ATOM 2257 C CA . ASP B 1 119 ? 130.991 3.807 55.313 1.00 56.46 119 ASP A CA 1
ATOM 2258 C C . ASP B 1 119 ? 131.456 2.633 54.443 1.00 55.12 119 ASP A C 1
ATOM 2259 O O . ASP B 1 119 ? 132.178 2.847 53.485 1.00 54.99 119 ASP A O 1
ATOM 2264 N N . ASP B 1 120 ? 131.129 1.418 54.830 1.00 45.61 120 ASP A N 1
ATOM 2265 C CA . ASP B 1 120 ? 131.605 0.282 54.099 1.00 42.26 120 ASP A CA 1
ATOM 2266 C C . ASP B 1 120 ? 130.411 -0.303 53.470 1.00 34.23 120 ASP A C 1
ATOM 2267 O O . ASP B 1 120 ? 129.432 -0.536 54.128 1.00 32.00 120 ASP A O 1
ATOM 2272 N N . PRO B 1 121 ? 130.488 -0.551 52.191 1.00 30.90 121 PRO A N 1
ATOM 2273 C CA . PRO B 1 121 ? 129.294 -1.052 51.530 1.00 30.17 121 PRO A CA 1
ATOM 2274 C C . PRO B 1 121 ? 128.895 -2.437 52.015 1.00 27.33 121 PRO A C 1
ATOM 2275 O O . PRO B 1 121 ? 129.753 -3.301 52.291 1.00 26.37 121 PRO A O 1
ATOM 2279 N N . GLY B 1 122 ? 127.588 -2.656 52.093 1.00 25.01 122 GLY A N 1
ATOM 2280 C CA . GLY B 1 122 ? 127.084 -3.969 52.489 1.00 25.42 122 GLY A CA 1
ATOM 2281 C C . GLY B 1 122 ? 127.198 -4.252 53.976 1.00 24.73 122 GLY A C 1
ATOM 2282 O O . GLY B 1 122 ? 126.860 -5.315 54.359 1.00 27.75 122 GLY A O 1
ATOM 2283 N N . VAL B 1 123 ? 127.723 -3.334 54.809 1.00 21.70 123 VAL A N 1
ATOM 2284 C CA . VAL B 1 123 ? 127.747 -3.524 56.300 1.00 21.56 123 VAL A CA 1
ATOM 2285 C C . VAL B 1 123 ? 126.446 -2.860 56.902 1.00 17.19 123 VAL A C 1
ATOM 2286 O O . VAL B 1 123 ? 126.005 -1.782 56.419 1.00 15.19 123 VAL A O 1
ATOM 2290 N N . PRO B 1 124 ? 125.882 -3.446 57.967 1.00 14.38 124 PRO A N 1
ATOM 2291 C CA . PRO B 1 124 ? 124.699 -2.780 58.547 1.00 15.21 124 PRO A CA 1
ATOM 2292 C C . PRO B 1 124 ? 125.014 -1.344 59.040 1.00 14.54 124 PRO A C 1
ATOM 2293 O O . PRO B 1 124 ? 126.055 -1.090 59.659 1.00 15.58 124 PRO A O 1
ATOM 2297 N N . LEU B 1 125 ? 124.108 -0.437 58.806 1.00 13.39 125 LEU A N 1
ATOM 2298 C CA . LEU B 1 125 ? 124.249 0.896 59.276 1.00 12.78 125 LEU A CA 1
ATOM 2299 C C . LEU B 1 125 ? 124.241 0.927 60.825 1.00 13.56 125 LEU A C 1
ATOM 2300 O O . LEU B 1 125 ? 125.052 1.631 61.492 1.00 15.88 125 LEU A O 1
ATOM 2305 N N . TYR B 1 126 ? 123.317 0.173 61.405 1.00 12.29 126 TYR A N 1
ATOM 2306 C CA . TYR B 1 126 ? 123.100 0.139 62.888 1.00 12.85 126 TYR A CA 1
ATOM 2307 C C . TYR B 1 126 ? 123.172 -1.324 63.335 1.00 13.08 126 TYR A C 1
ATOM 2308 O O . TYR B 1 126 ? 122.379 -2.211 62.856 1.00 14.03 126 TYR A O 1
ATOM 2317 N N . GLU B 1 127 ? 124.121 -1.631 64.199 1.00 13.12 127 GLU A N 1
ATOM 2318 C CA . GLU B 1 127 ? 124.218 -3.011 64.712 1.00 15.16 127 GLU A CA 1
ATOM 2319 C C . GLU B 1 127 ? 124.666 -3.031 66.146 1.00 16.08 127 GLU A C 1
ATOM 2320 O O . GLU B 1 127 ? 125.025 -2.003 66.730 1.00 14.52 127 GLU A O 1
ATOM 2326 N N . TRP B 1 128 ? 124.530 -4.199 66.750 1.00 13.23 128 TRP A N 1
ATOM 2327 C CA . TRP B 1 128 ? 125.055 -4.481 68.081 1.00 13.31 128 TRP A CA 1
ATOM 2328 C C . TRP B 1 128 ? 126.402 -5.152 67.867 1.00 15.15 128 TRP A C 1
ATOM 2329 O O . TRP B 1 128 ? 126.540 -6.201 67.181 1.00 16.27 128 TRP A O 1
ATOM 2340 N N . SER B 1 129 ? 127.421 -4.585 68.461 1.00 15.26 129 SER A N 1
ATOM 2341 C CA . SER B 1 129 ? 128.792 -5.072 68.241 1.00 15.74 129 SER A CA 1
ATOM 2342 C C . SER B 1 129 ? 129.440 -5.567 69.522 1.00 16.46 129 SER A C 1
ATOM 2343 O O . SER B 1 129 ? 129.381 -4.864 70.498 1.00 12.43 129 SER A O 1
ATOM 2346 N N . MET B 1 130 ? 130.025 -6.769 69.550 1.00 16.67 130 MET A N 1
ATOM 2347 C CA A MET B 1 130 ? 130.532 -7.307 70.792 0.50 18.22 130 MET A CA 1
ATOM 2348 C CA B MET B 1 130 ? 130.561 -7.318 70.809 0.50 19.33 130 MET A CA 1
ATOM 2349 C C . MET B 1 130 ? 131.639 -6.450 71.368 1.00 19.80 130 MET A C 1
ATOM 2350 O O . MET B 1 130 ? 132.611 -6.104 70.648 1.00 20.19 130 MET A O 1
ATOM 2359 N N . SER B 1 131 ? 131.517 -6.102 72.645 1.00 20.36 131 SER A N 1
ATOM 2360 C CA . SER B 1 131 ? 132.624 -5.418 73.354 1.00 21.27 131 SER A CA 1
ATOM 2361 C C . SER B 1 131 ? 133.416 -6.255 74.276 1.00 21.25 131 SER A C 1
ATOM 2362 O O . SER B 1 131 ? 134.605 -5.978 74.477 1.00 24.28 131 SER A O 1
ATOM 2365 N N . LYS B 1 132 ? 132.773 -7.222 74.911 1.00 19.08 132 LYS A N 1
ATOM 2366 C CA . LYS B 1 132 ? 133.392 -7.919 76.034 1.00 21.66 132 LYS A CA 1
ATOM 2367 C C . LYS B 1 132 ? 132.581 -9.189 76.271 1.00 22.51 132 LYS A C 1
ATOM 2368 O O . LYS B 1 132 ? 131.342 -9.155 76.154 1.00 19.37 132 LYS A O 1
ATOM 2374 N N . THR B 1 133 ? 133.244 -10.306 76.540 1.00 20.05 133 THR A N 1
ATOM 2375 C CA . THR B 1 133 ? 132.546 -11.490 77.059 1.00 20.42 133 THR A CA 1
ATOM 2376 C C . THR B 1 133 ? 133.177 -11.847 78.370 1.00 23.58 133 THR A C 1
ATOM 2377 O O . THR B 1 133 ? 134.409 -11.842 78.463 1.00 18.97 133 THR A O 1
ATOM 2381 N N . VAL B 1 134 ? 132.361 -12.064 79.404 1.00 21.73 134 VAL A N 1
ATOM 2382 C CA . VAL B 1 134 ? 132.846 -12.527 80.713 1.00 23.92 134 VAL A CA 1
ATOM 2383 C C . VAL B 1 134 ? 132.084 -13.755 81.252 1.00 21.14 134 VAL A C 1
ATOM 2384 O O . VAL B 1 134 ? 130.932 -14.024 80.893 1.00 19.80 134 VAL A O 1
ATOM 2388 N N . THR B 1 135 ? 132.756 -14.536 82.058 1.00 20.45 135 THR A N 1
ATOM 2389 C CA . THR B 1 135 ? 132.133 -15.702 82.660 1.00 18.08 135 THR A CA 1
ATOM 2390 C C . THR B 1 135 ? 131.662 -15.253 83.998 1.00 17.26 135 THR A C 1
ATOM 2391 O O . THR B 1 135 ? 132.394 -14.557 84.727 1.00 15.86 135 THR A O 1
ATOM 2395 N N . ALA B 1 136 ? 130.393 -15.522 84.287 1.00 14.75 136 ALA A N 1
ATOM 2396 C CA . ALA B 1 136 ? 129.842 -15.155 85.589 1.00 14.24 136 ALA A CA 1
ATOM 2397 C C . ALA B 1 136 ? 130.595 -15.877 86.716 1.00 16.75 136 ALA A C 1
ATOM 2398 O O . ALA B 1 136 ? 131.167 -16.959 86.506 1.00 14.92 136 ALA A O 1
ATOM 2400 N N . GLN B 1 137 ? 130.624 -15.293 87.896 1.00 18.32 137 GLN A N 1
ATOM 2401 C CA . GLN B 1 137 ? 131.314 -15.930 89.037 1.00 19.11 137 GLN A CA 1
ATOM 2402 C C . GLN B 1 137 ? 130.630 -17.147 89.624 1.00 21.55 137 GLN A C 1
ATOM 2403 O O . GLN B 1 137 ? 131.290 -17.992 90.205 1.00 23.39 137 GLN A O 1
ATOM 2409 N N . ARG B 1 138 ? 129.313 -17.207 89.528 1.00 19.41 138 ARG A N 1
ATOM 2410 C CA . ARG B 1 138 ? 128.593 -18.284 90.121 1.00 20.47 138 ARG A CA 1
ATOM 2411 C C . ARG B 1 138 ? 128.057 -19.089 88.978 1.00 18.71 138 ARG A C 1
ATOM 2412 O O . ARG B 1 138 ? 127.922 -18.616 87.844 1.00 17.79 138 ARG A O 1
ATOM 2420 N N . SER B 1 139 ? 127.715 -20.298 89.325 1.00 18.39 139 SER A N 1
ATOM 2421 C CA A SER B 1 139 ? 126.991 -21.190 88.444 0.50 17.72 139 SER A CA 1
ATOM 2422 C CA B SER B 1 139 ? 126.972 -21.197 88.440 0.50 16.42 139 SER A CA 1
ATOM 2423 C C . SER B 1 139 ? 125.494 -21.081 88.729 1.00 16.47 139 SER A C 1
ATOM 2424 O O . SER B 1 139 ? 125.067 -20.846 89.870 1.00 15.70 139 SER A O 1
ATOM 2429 N N . TYR B 1 140 ? 124.674 -21.258 87.694 1.00 15.88 140 TYR A N 1
ATOM 2430 C CA . TYR B 1 140 ? 123.227 -21.032 87.778 1.00 14.33 140 TYR A CA 1
ATOM 2431 C C . TYR B 1 140 ? 122.429 -22.064 87.022 1.00 14.09 140 TYR A C 1
ATOM 2432 O O . TYR B 1 140 ? 122.897 -22.625 86.063 1.00 15.27 140 TYR A O 1
ATOM 2441 N N . GLN B 1 141 ? 121.204 -22.258 87.438 1.00 14.52 141 GLN A N 1
ATOM 2442 C CA . GLN B 1 141 ? 120.267 -23.118 86.718 1.00 17.33 141 GLN A CA 1
ATOM 2443 C C . GLN B 1 141 ? 119.776 -22.448 85.468 1.00 14.51 141 GLN A C 1
ATOM 2444 O O . GLN B 1 141 ? 119.614 -23.141 84.467 1.00 12.67 141 GLN A O 1
ATOM 2450 N N . SER B 1 142 ? 119.528 -21.105 85.541 1.00 13.60 142 SER A N 1
ATOM 2451 C CA . SER B 1 142 ? 118.892 -20.390 84.465 1.00 13.89 142 SER A CA 1
ATOM 2452 C C . SER B 1 142 ? 119.790 -19.199 84.066 1.00 13.61 142 SER A C 1
ATOM 2453 O O . SER B 1 142 ? 120.268 -18.459 84.941 1.00 15.61 142 SER A O 1
ATOM 2456 N N . ALA B 1 143 ? 120.024 -19.032 82.760 1.00 14.05 143 ALA A N 1
ATOM 2457 C CA . ALA B 1 143 ? 120.950 -18.013 82.317 1.00 13.99 143 ALA A CA 1
ATOM 2458 C C . ALA B 1 143 ? 120.628 -16.641 82.852 1.00 13.58 143 ALA A C 1
ATOM 2459 O O . ALA B 1 143 ? 121.576 -15.809 83.113 1.00 12.94 143 ALA A O 1
ATOM 2461 N N . ASP B 1 144 ? 119.353 -16.333 82.937 1.00 13.36 144 ASP A N 1
ATOM 2462 C CA . ASP B 1 144 ? 118.951 -14.983 83.366 1.00 16.54 144 ASP A CA 1
ATOM 2463 C C . ASP B 1 144 ? 119.396 -14.655 84.804 1.00 16.11 144 ASP A C 1
ATOM 2464 O O . ASP B 1 144 ? 119.501 -13.493 85.177 1.00 17.77 144 ASP A O 1
ATOM 2469 N N . GLU B 1 145 ? 119.651 -15.673 85.627 1.00 17.07 145 GLU A N 1
ATOM 2470 C CA . GLU B 1 145 ? 120.104 -15.409 87.008 1.00 16.79 145 GLU A CA 1
ATOM 2471 C C . GLU B 1 145 ? 121.441 -14.680 87.054 1.00 17.03 145 GLU A C 1
ATOM 2472 O O . GLU B 1 145 ? 121.747 -14.014 88.053 1.00 16.69 145 GLU A O 1
ATOM 2478 N N . ALA B 1 146 ? 122.268 -14.848 86.006 1.00 13.65 146 ALA A N 1
ATOM 2479 C CA . ALA B 1 146 ? 123.551 -14.222 85.953 1.00 14.03 146 ALA A CA 1
ATOM 2480 C C . ALA B 1 146 ? 123.545 -12.716 85.831 1.00 12.90 146 ALA A C 1
ATOM 2481 O O . ALA B 1 146 ? 124.544 -12.079 86.010 1.00 14.27 146 ALA A O 1
ATOM 2483 N N . TYR B 1 147 ? 122.406 -12.152 85.434 1.00 12.22 147 TYR A N 1
ATOM 2484 C CA . TYR B 1 147 ? 122.327 -10.707 85.170 1.00 11.87 147 TYR A CA 1
ATOM 2485 C C . TYR B 1 147 ? 122.424 -9.969 86.493 1.00 13.87 147 TYR A C 1
ATOM 2486 O O . TYR B 1 147 ? 122.783 -8.831 86.512 1.00 15.19 147 TYR A O 1
ATOM 2495 N N . GLN B 1 148 ? 122.226 -10.693 87.581 1.00 18.14 148 GLN A N 1
ATOM 2496 C CA A GLN B 1 148 ? 122.377 -10.078 88.883 0.50 18.49 148 GLN A CA 1
ATOM 2497 C CA B GLN B 1 148 ? 122.409 -10.175 88.939 0.50 20.18 148 GLN A CA 1
ATOM 2498 C C . GLN B 1 148 ? 123.850 -9.740 89.138 1.00 21.07 148 GLN A C 1
ATOM 2499 O O . GLN B 1 148 ? 124.161 -8.879 89.982 1.00 20.90 148 GLN A O 1
ATOM 2510 N N . GLU B 1 149 ? 124.758 -10.321 88.372 1.00 21.00 149 GLU A N 1
ATOM 2511 C CA . GLU B 1 149 ? 126.156 -9.918 88.488 1.00 21.59 149 GLU A CA 1
ATOM 2512 C C . GLU B 1 149 ? 126.555 -8.716 87.635 1.00 22.44 149 GLU A C 1
ATOM 2513 O O . GLU B 1 149 ? 127.670 -8.250 87.731 1.00 26.00 149 GLU A O 1
ATOM 2519 N N . VAL B 1 150 ? 125.687 -8.230 86.766 1.00 20.59 150 VAL A N 1
ATOM 2520 C CA . VAL B 1 150 ? 126.124 -7.207 85.829 1.00 23.23 150 VAL A CA 1
ATOM 2521 C C . VAL B 1 150 ? 126.295 -5.877 86.604 1.00 29.25 150 VAL A C 1
ATOM 2522 O O . VAL B 1 150 ? 125.413 -5.475 87.354 1.00 29.65 150 VAL A O 1
ATOM 2526 N N . ASP B 1 151 ? 127.467 -5.248 86.473 1.00 33.75 151 ASP A N 1
ATOM 2527 C CA . ASP B 1 151 ? 127.708 -3.930 87.079 1.00 39.95 151 ASP A CA 1
ATOM 2528 C C . ASP B 1 151 ? 128.419 -3.011 86.078 1.00 38.13 151 ASP A C 1
ATOM 2529 O O . ASP B 1 151 ? 128.796 -3.431 84.985 1.00 33.50 151 ASP A O 1
ATOM 2534 N N . GLU B 1 152 ? 128.581 -1.755 86.470 1.00 39.31 152 GLU A N 1
ATOM 2535 C CA . GLU B 1 152 ? 129.117 -0.697 85.605 1.00 44.60 152 GLU A CA 1
ATOM 2536 C C . GLU B 1 152 ? 130.494 -1.063 84.976 1.00 43.22 152 GLU A C 1
ATOM 2537 O O . GLU B 1 152 ? 130.706 -0.870 83.763 1.00 40.48 152 GLU A O 1
ATOM 2543 N N . ALA B 1 153 ? 131.375 -1.678 85.768 1.00 39.17 153 ALA A N 1
ATOM 2544 C CA . ALA B 1 153 ? 132.715 -2.052 85.296 1.00 43.67 153 ALA A CA 1
ATOM 2545 C C . ALA B 1 153 ? 132.644 -3.167 84.243 1.00 46.51 153 ALA A C 1
ATOM 2546 O O . ALA B 1 153 ? 133.444 -3.215 83.329 1.00 45.62 153 ALA A O 1
ATOM 2548 N N . MET B 1 154 ? 131.673 -4.064 84.366 1.00 46.57 154 MET A N 1
ATOM 2549 C CA . MET B 1 154 ? 131.487 -5.119 83.379 1.00 46.73 154 MET A CA 1
ATOM 2550 C C . MET B 1 154 ? 130.997 -4.610 82.026 1.00 44.28 154 MET A C 1
ATOM 2551 O O . MET B 1 154 ? 131.377 -5.153 80.976 1.00 43.26 154 MET A O 1
ATOM 2556 N N . LEU B 1 155 ? 130.186 -3.551 82.008 1.00 41.04 155 LEU A N 1
ATOM 2557 C CA . LEU B 1 155 ? 129.654 -3.038 80.719 1.00 43.51 155 LEU A CA 1
ATOM 2558 C C . LEU B 1 155 ? 130.641 -2.188 79.955 1.00 50.12 155 LEU A C 1
ATOM 2559 O O . LEU B 1 155 ? 130.670 -2.236 78.730 1.00 60.11 155 LEU A O 1
ATOM 2564 N N . THR B 1 156 ? 131.409 -1.368 80.659 1.00 51.67 156 THR A N 1
ATOM 2565 C CA . THR B 1 156 ? 132.262 -0.403 79.995 1.00 52.23 156 THR A CA 1
ATOM 2566 C C . THR B 1 156 ? 133.697 -0.946 79.848 1.00 58.06 156 THR A C 1
ATOM 2567 O O . THR B 1 156 ? 134.094 -1.917 80.513 1.00 46.16 156 THR A O 1
ATOM 2571 N N . ARG B 1 157 ? 134.458 -0.292 78.973 1.00 64.41 157 ARG A N 1
ATOM 2572 C CA . ARG B 1 157 ? 135.854 -0.621 78.704 1.00 64.11 157 ARG A CA 1
ATOM 2573 C C . ARG B 1 157 ? 136.739 0.504 79.244 1.00 63.43 157 ARG A C 1
ATOM 2574 O O . ARG B 1 157 ? 137.328 0.381 80.316 1.00 58.91 157 ARG A O 1
#